Protein AF-A0A4Y1YJ71-F1 (afdb_monomer_lite)

Organism: NCBI:txid1444684

InterPro domains:
  IPR002559 Transposase IS4-like domain [PF01609] (127-211)
  IPR012337 Ribonuclease H-like superfamily [SSF53098] (113-210)
  IPR029058 Alpha/Beta hydrolase fold [G3DSA:3.40.50.1820] (5-114)
  IPR029058 Alpha/Beta hydrolase fold [SSF53474] (3-95)

Secondary structure (DSSP, 8-state):
-PPPP-EEEEEE--TT--S-EEETTEEE-TTHHHHHHHTT-SSEEE-----TTS-HHHHHHHHHHHHTT---SEEEEEE-THHHHHHHHHHHHS-TT-S-TTS-------EE----GGGGTTT---SEEE--GGG--HHHHHHHHHTTPEEE-PPPTT-SSPPP--HHHHHTHHHHHHHHHHHHTSHHHHTT--SSHHHHHHHHHHHHHT-

Radius of gyration: 21.66 Å; chains: 1; bounding box: 51×33×54 Å

Structure (mmCIF, N/CA/C/O backbone):
data_AF-A0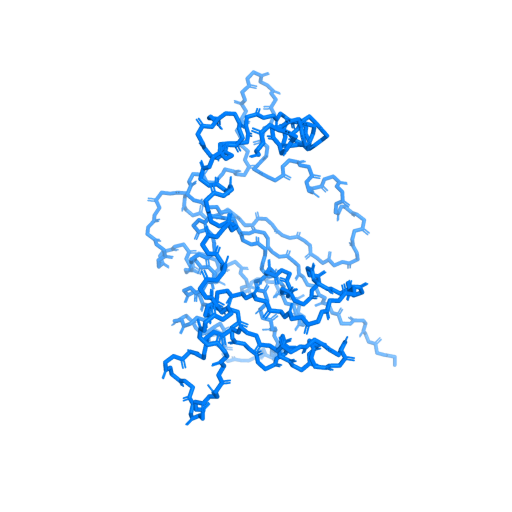A4Y1YJ71-F1
#
_entry.id   AF-A0A4Y1YJ71-F1
#
loop_
_atom_site.group_PDB
_atom_site.id
_atom_site.type_symbol
_atom_site.label_atom_id
_atom_site.label_alt_id
_atom_site.label_comp_id
_atom_site.label_asym_id
_atom_site.label_entity_id
_atom_site.label_seq_id
_atom_site.pdbx_PDB_ins_code
_atom_site.Cartn_x
_atom_site.Cartn_y
_atom_site.Cartn_z
_atom_site.occupancy
_atom_site.B_iso_or_equiv
_atom_site.auth_seq_id
_atom_site.auth_comp_id
_atom_site.auth_asym_id
_atom_site.auth_atom_id
_atom_site.pdbx_PDB_model_num
ATOM 1 N N . MET A 1 1 ? -28.172 -16.467 -21.738 1.00 35.50 1 MET A N 1
ATOM 2 C CA . MET A 1 1 ? -26.745 -16.819 -21.585 1.00 35.50 1 MET A CA 1
ATOM 3 C C . MET A 1 1 ? -26.021 -15.541 -21.196 1.00 35.50 1 MET A C 1
ATOM 5 O O . MET A 1 1 ? -25.993 -14.637 -22.019 1.00 35.50 1 MET A O 1
ATOM 9 N N . ASN A 1 2 ? -25.555 -15.412 -19.949 1.00 43.22 2 ASN A N 1
ATOM 10 C CA . ASN A 1 2 ? -24.758 -14.251 -19.537 1.00 43.22 2 ASN A CA 1
ATOM 11 C C . ASN A 1 2 ? -23.402 -14.326 -20.240 1.00 43.22 2 ASN A C 1
ATOM 13 O O . ASN A 1 2 ? -22.705 -15.334 -20.127 1.00 43.22 2 ASN A O 1
ATOM 17 N N . THR A 1 3 ? -23.050 -13.286 -20.987 1.00 49.06 3 THR A N 1
ATOM 18 C CA . THR A 1 3 ? -21.672 -13.062 -21.423 1.00 49.06 3 THR A CA 1
ATOM 19 C C . THR A 1 3 ? -20.790 -12.930 -20.179 1.00 49.06 3 THR A C 1
ATOM 21 O O . THR A 1 3 ? -21.209 -12.243 -19.250 1.00 49.06 3 THR A O 1
ATOM 24 N N . PRO A 1 4 ? -19.619 -13.585 -20.110 1.00 57.03 4 PRO A N 1
ATOM 25 C CA . PRO A 1 4 ? -18.714 -13.401 -18.981 1.00 57.03 4 PRO A CA 1
ATOM 26 C C . PRO A 1 4 ? -18.305 -11.927 -18.893 1.00 57.03 4 PRO A C 1
ATOM 28 O O . PRO A 1 4 ? -17.951 -11.339 -19.919 1.00 57.03 4 PRO A O 1
ATOM 31 N N . ASP A 1 5 ? -18.372 -11.354 -17.688 1.00 63.12 5 ASP A N 1
ATOM 32 C CA . ASP A 1 5 ? -17.930 -9.982 -17.423 1.00 63.12 5 ASP A CA 1
ATOM 33 C C . ASP A 1 5 ? -16.481 -9.825 -17.907 1.00 63.12 5 ASP A C 1
ATOM 35 O O . ASP A 1 5 ? -15.584 -10.588 -17.530 1.00 63.12 5 ASP A O 1
ATOM 39 N N . LYS A 1 6 ? -16.242 -8.859 -18.794 1.00 71.00 6 LYS A N 1
ATOM 40 C CA . LYS A 1 6 ? -14.916 -8.603 -19.359 1.00 71.00 6 LYS A CA 1
ATOM 41 C C . LYS A 1 6 ? -14.113 -7.774 -18.370 1.00 71.00 6 LYS A C 1
ATOM 43 O O . LYS A 1 6 ? -14.282 -6.562 -18.293 1.00 71.00 6 LYS A O 1
ATOM 48 N N . GLU A 1 7 ? -13.197 -8.405 -17.652 1.00 78.88 7 GLU A N 1
ATOM 49 C CA . GLU A 1 7 ? -12.264 -7.700 -16.770 1.00 78.88 7 GLU A CA 1
ATOM 50 C C . GLU A 1 7 ? -10.925 -7.410 -17.471 1.00 78.88 7 GLU A C 1
ATOM 52 O O . GLU A 1 7 ? -10.437 -8.195 -18.293 1.00 78.88 7 GLU A O 1
ATOM 57 N N . ALA A 1 8 ? -10.309 -6.281 -17.120 1.00 81.94 8 ALA A N 1
ATOM 58 C CA . ALA A 1 8 ? -8.989 -5.883 -17.587 1.00 81.94 8 ALA A CA 1
ATOM 59 C C . ALA A 1 8 ? -8.071 -5.459 -16.432 1.00 81.94 8 ALA A C 1
ATOM 61 O O . ALA A 1 8 ? -8.516 -4.876 -15.446 1.00 81.94 8 ALA A O 1
ATOM 62 N N . ILE A 1 9 ? -6.771 -5.705 -16.583 1.00 81.12 9 ILE A N 1
ATOM 63 C CA . ILE A 1 9 ? -5.709 -5.236 -15.690 1.00 81.12 9 ILE A CA 1
ATOM 64 C C . ILE A 1 9 ? -4.770 -4.339 -16.487 1.00 81.12 9 ILE A C 1
ATOM 66 O O . ILE A 1 9 ? -4.277 -4.720 -17.547 1.00 81.12 9 ILE A O 1
ATOM 70 N N . VAL A 1 10 ? -4.473 -3.156 -15.959 1.00 83.44 10 VAL A N 1
ATOM 71 C CA . VAL A 1 10 ? -3.582 -2.183 -16.593 1.00 83.44 10 VAL A CA 1
ATOM 72 C C . VAL A 1 10 ? -2.434 -1.859 -15.643 1.00 83.44 10 VAL A C 1
ATOM 74 O O . VAL A 1 10 ? -2.640 -1.342 -14.545 1.00 83.44 10 VAL A O 1
ATOM 77 N N . PHE A 1 11 ? -1.207 -2.148 -16.068 1.00 81.19 11 PHE A N 1
ATOM 78 C CA . PHE A 1 11 ? -0.001 -1.892 -15.287 1.00 81.19 11 PHE A CA 1
ATOM 79 C C . PHE A 1 11 ? 0.569 -0.502 -15.579 1.00 81.19 11 PHE A C 1
ATOM 81 O O . PHE A 1 11 ? 0.994 -0.209 -16.695 1.00 81.19 11 PHE A O 1
ATOM 88 N N . VAL A 1 12 ? 0.628 0.355 -14.561 1.00 81.62 12 VAL A N 1
ATOM 89 C CA . VAL A 1 12 ? 1.039 1.759 -14.690 1.00 81.62 12 VAL A CA 1
ATOM 90 C C . VAL A 1 12 ? 2.452 1.946 -14.134 1.00 81.62 12 VAL A C 1
ATOM 92 O O . VAL A 1 12 ? 2.685 1.849 -12.927 1.00 81.62 12 VAL A O 1
ATOM 95 N N . HIS A 1 13 ? 3.424 2.212 -15.008 1.00 80.56 13 HIS A N 1
ATOM 96 C CA . HIS A 1 13 ? 4.819 2.424 -14.607 1.00 80.56 13 HIS A CA 1
ATOM 97 C C . HIS A 1 13 ? 5.058 3.817 -13.995 1.00 80.56 13 HIS A C 1
ATOM 99 O O . HIS A 1 13 ? 4.265 4.732 -14.192 1.00 80.56 13 HIS A O 1
ATOM 105 N N . GLY A 1 14 ? 6.186 4.007 -13.300 1.00 72.44 14 GLY A N 1
ATOM 106 C CA . GLY A 1 14 ? 6.571 5.283 -12.675 1.00 72.44 14 GLY A CA 1
ATOM 107 C C . GLY A 1 14 ? 7.464 6.193 -13.531 1.00 72.44 14 GLY A C 1
ATOM 108 O O . GLY A 1 14 ? 7.534 6.043 -14.756 1.00 72.44 14 GLY A O 1
ATOM 109 N N . LEU A 1 15 ? 8.148 7.132 -12.860 1.00 58.34 15 LEU A N 1
ATOM 110 C CA . LEU A 1 15 ? 9.183 8.009 -13.426 1.00 58.34 15 LEU A CA 1
ATOM 111 C C . LEU A 1 15 ? 10.305 7.151 -14.024 1.00 58.34 15 LEU A C 1
ATOM 113 O O . LEU A 1 15 ? 10.729 6.184 -13.388 1.00 58.34 15 LEU A O 1
ATOM 117 N N . LEU A 1 16 ? 10.748 7.481 -15.240 1.00 60.16 16 LEU A N 1
ATOM 118 C CA . LEU A 1 16 ? 11.661 6.654 -16.040 1.00 60.16 16 LEU A CA 1
ATOM 119 C C . LEU A 1 16 ? 11.141 5.232 -16.304 1.00 60.16 16 LEU A C 1
ATOM 121 O O . LEU A 1 16 ? 11.944 4.329 -16.472 1.00 60.16 16 LEU A O 1
ATOM 125 N N . GLY A 1 17 ? 9.832 4.970 -16.313 1.00 52.03 17 GLY A N 1
ATOM 126 C CA . GLY A 1 17 ? 9.344 3.660 -16.751 1.00 52.03 17 GLY A CA 1
ATOM 127 C C . GLY A 1 17 ? 9.491 3.502 -18.264 1.00 52.03 17 GLY A C 1
ATOM 128 O O . GLY A 1 17 ? 9.035 4.342 -19.033 1.00 52.03 17 GLY A O 1
ATOM 129 N N . PHE A 1 18 ? 10.183 2.445 -18.670 1.00 53.34 18 PHE A N 1
ATOM 130 C CA . PHE A 1 18 ? 10.517 2.106 -20.053 1.00 53.34 18 PHE A CA 1
ATOM 131 C C . PHE A 1 18 ? 9.753 0.845 -20.453 1.00 53.34 18 PHE A C 1
ATOM 133 O O . PHE A 1 18 ? 9.782 -0.143 -19.724 1.00 53.34 18 PHE A O 1
ATOM 140 N N . SER A 1 19 ? 9.099 0.836 -21.615 1.00 45.50 19 SER A N 1
ATOM 141 C CA . SER A 1 19 ? 8.504 -0.397 -22.150 1.00 45.50 19 SER A CA 1
ATOM 142 C C . SER A 1 19 ? 9.580 -1.450 -22.453 1.00 45.50 19 SER A C 1
ATOM 144 O O . SER A 1 19 ? 9.369 -2.626 -22.164 1.00 45.50 19 SER A O 1
ATOM 146 N N . ALA A 1 20 ? 10.769 -1.021 -22.899 1.00 42.41 20 ALA A N 1
ATOM 147 C CA . ALA A 1 20 ? 11.973 -1.840 -23.026 1.00 42.41 20 ALA A CA 1
ATOM 148 C C . ALA A 1 20 ? 13.251 -0.977 -23.129 1.00 42.41 20 ALA A C 1
ATOM 150 O O . ALA A 1 20 ? 13.260 0.024 -23.841 1.00 42.41 20 ALA A O 1
ATOM 151 N N . TYR A 1 21 ? 14.353 -1.387 -22.486 1.00 40.66 21 TYR A N 1
ATOM 152 C CA . TYR A 1 21 ? 15.715 -0.974 -22.873 1.00 40.66 21 TYR A CA 1
ATOM 153 C C . TYR A 1 21 ? 16.457 -2.169 -23.472 1.00 40.66 21 TYR A C 1
ATOM 155 O O . TYR A 1 21 ? 16.480 -3.238 -22.864 1.00 40.66 21 TYR A O 1
ATOM 163 N N . SER A 1 22 ? 17.101 -1.998 -24.629 1.00 34.97 22 SER A N 1
ATOM 164 C CA . SER A 1 22 ? 18.065 -2.977 -25.141 1.00 34.97 22 SER A CA 1
ATOM 165 C C . SER A 1 22 ? 19.455 -2.610 -24.629 1.00 34.97 22 SER A C 1
ATOM 167 O O . SER A 1 22 ? 20.023 -1.597 -25.032 1.00 34.97 22 SER A O 1
ATOM 169 N N . ILE A 1 23 ? 20.000 -3.413 -23.714 1.00 36.75 23 ILE A N 1
ATOM 170 C CA . ILE A 1 23 ? 21.406 -3.329 -23.295 1.00 36.75 23 ILE A CA 1
ATOM 171 C C . ILE A 1 23 ? 22.067 -4.639 -23.716 1.00 36.75 23 ILE A C 1
ATOM 173 O O . ILE A 1 23 ? 21.601 -5.714 -23.336 1.00 36.75 23 ILE A O 1
ATOM 177 N N . LEU A 1 24 ? 23.134 -4.556 -24.521 1.00 37.12 24 LEU A N 1
ATOM 178 C CA . LEU A 1 24 ? 23.845 -5.721 -25.074 1.00 37.12 24 LEU A CA 1
ATOM 179 C C . LEU A 1 24 ? 22.905 -6.745 -25.759 1.00 37.12 24 LEU A C 1
ATOM 181 O O . LEU A 1 24 ? 23.018 -7.951 -25.550 1.00 37.12 24 LEU A O 1
ATOM 185 N N . GLY A 1 25 ? 21.930 -6.273 -26.543 1.00 36.84 25 GLY A N 1
ATOM 186 C CA . GLY A 1 25 ? 21.020 -7.149 -27.295 1.00 36.84 25 GLY A CA 1
ATOM 187 C C . GLY A 1 25 ? 19.999 -7.917 -26.445 1.00 36.84 25 GLY A C 1
ATOM 188 O O . GLY A 1 25 ? 19.315 -8.790 -26.970 1.00 36.84 25 GLY A O 1
ATOM 189 N N . LYS A 1 26 ? 19.870 -7.611 -25.145 1.00 38.38 26 LYS A N 1
ATOM 190 C CA . LYS A 1 26 ? 18.822 -8.163 -24.274 1.00 38.38 26 LYS A CA 1
ATOM 191 C C . LYS A 1 26 ? 17.794 -7.093 -23.929 1.00 38.38 26 LYS A C 1
ATOM 193 O O . LYS A 1 26 ? 18.120 -6.091 -23.296 1.00 38.38 26 LYS A O 1
ATOM 198 N N . GLU A 1 27 ? 16.543 -7.357 -24.291 1.00 45.78 27 GLU A N 1
ATOM 199 C CA . GLU A 1 27 ? 15.393 -6.510 -23.980 1.00 45.78 27 GLU A CA 1
ATOM 200 C C . GLU A 1 27 ? 15.064 -6.580 -22.475 1.00 45.78 27 GLU A C 1
ATOM 202 O O . GLU A 1 27 ? 14.778 -7.645 -21.914 1.00 45.78 27 GLU A O 1
ATOM 207 N N . ILE A 1 28 ? 15.171 -5.457 -21.765 1.00 44.88 28 ILE A N 1
ATOM 208 C CA . ILE A 1 28 ? 14.813 -5.327 -20.348 1.00 44.88 28 ILE A CA 1
ATOM 209 C C . ILE A 1 28 ? 13.467 -4.602 -20.243 1.00 44.88 28 ILE A C 1
ATOM 211 O O . ILE A 1 28 ? 13.411 -3.383 -20.368 1.00 44.88 28 ILE A O 1
ATOM 215 N N . GLN A 1 29 ? 12.392 -5.357 -20.003 1.00 54.34 29 GLN A N 1
ATOM 216 C CA . GLN A 1 29 ? 11.047 -4.829 -19.744 1.00 54.34 29 GLN A CA 1
ATOM 217 C C . GLN A 1 29 ? 10.903 -4.390 -18.277 1.00 54.34 29 GLN A C 1
ATOM 219 O O . GLN A 1 29 ? 11.371 -5.086 -17.374 1.00 54.34 29 GLN A O 1
ATOM 224 N N . TYR A 1 30 ? 10.221 -3.271 -18.011 1.00 53.66 30 TYR A N 1
ATOM 225 C CA . TYR A 1 30 ? 10.020 -2.755 -16.644 1.00 53.66 30 TYR A CA 1
ATOM 226 C C . TYR A 1 30 ? 9.282 -3.749 -15.728 1.00 53.66 30 TYR A C 1
ATOM 228 O O . TYR A 1 30 ? 9.591 -3.859 -14.544 1.00 53.66 30 TYR A O 1
ATOM 236 N N . PHE A 1 31 ? 8.374 -4.549 -16.295 1.00 55.38 31 PHE A N 1
ATOM 237 C CA . PHE A 1 31 ? 7.654 -5.633 -15.617 1.00 55.38 31 PHE A CA 1
ATOM 238 C C . PHE A 1 31 ? 8.078 -7.027 -16.128 1.00 55.38 31 PHE A C 1
ATOM 240 O O . PHE A 1 31 ? 7.240 -7.895 -16.366 1.00 55.38 31 PHE A O 1
ATOM 247 N N . ARG A 1 32 ? 9.390 -7.254 -16.300 1.00 53.91 32 ARG A N 1
ATOM 248 C CA . ARG A 1 32 ? 9.979 -8.441 -16.960 1.00 53.91 32 ARG A CA 1
ATOM 249 C C . ARG A 1 32 ? 9.402 -9.799 -16.530 1.00 53.91 32 ARG A C 1
ATOM 251 O O . ARG A 1 32 ? 9.212 -10.665 -17.374 1.00 53.91 32 ARG A O 1
ATOM 258 N N . SER A 1 33 ? 9.134 -10.006 -15.242 1.00 50.50 33 SER A N 1
ATOM 259 C CA . SER A 1 33 ? 8.635 -11.301 -14.753 1.00 50.50 33 SER A CA 1
ATOM 260 C C . SER A 1 33 ? 7.116 -11.450 -14.855 1.00 50.50 33 SER A C 1
ATOM 262 O O . SER A 1 33 ? 6.627 -12.572 -14.815 1.00 50.50 33 SER A O 1
ATOM 264 N N . LEU A 1 34 ? 6.357 -10.358 -14.978 1.00 56.53 34 LEU A N 1
ATOM 265 C CA . LEU A 1 34 ? 4.891 -10.402 -14.937 1.00 56.53 34 LEU A CA 1
ATOM 266 C C . LEU A 1 34 ? 4.286 -10.769 -16.289 1.00 56.53 34 LEU A C 1
ATOM 268 O O . LEU A 1 34 ? 3.336 -11.540 -16.319 1.00 56.53 34 LEU A O 1
ATOM 272 N N . HIS A 1 35 ? 4.877 -10.314 -17.398 1.00 59.66 35 HIS A N 1
ATOM 273 C CA . HIS A 1 35 ? 4.414 -10.699 -18.735 1.00 59.66 35 HIS A CA 1
ATOM 274 C C . HIS A 1 35 ? 4.376 -12.221 -18.916 1.00 59.66 35 HIS A C 1
ATOM 276 O O . HIS A 1 35 ? 3.361 -12.751 -19.344 1.00 59.66 35 HIS A O 1
ATOM 282 N N . ALA A 1 36 ? 5.441 -12.929 -18.530 1.00 58.75 36 ALA A N 1
ATOM 283 C CA . ALA A 1 36 ? 5.524 -14.382 -18.686 1.00 58.75 36 ALA A CA 1
ATOM 284 C C . ALA A 1 36 ? 4.536 -15.155 -17.791 1.00 58.75 36 ALA A C 1
ATOM 286 O O . ALA A 1 36 ? 4.025 -16.192 -18.195 1.00 58.75 36 ALA A O 1
ATOM 287 N N . HIS A 1 37 ? 4.248 -14.657 -16.583 1.00 60.47 37 HIS A N 1
ATOM 288 C CA . HIS A 1 37 ? 3.353 -15.344 -15.640 1.00 60.47 37 HIS A CA 1
ATOM 289 C C . HIS A 1 37 ? 1.874 -15.046 -15.885 1.00 60.47 37 HIS A C 1
ATOM 291 O O . HIS A 1 37 ? 1.019 -15.821 -15.466 1.00 60.47 37 HIS A O 1
ATOM 297 N N . LEU A 1 38 ? 1.568 -13.935 -16.553 1.00 67.00 38 LEU A N 1
ATOM 298 C CA . LEU A 1 38 ? 0.200 -13.478 -16.761 1.00 67.00 38 LEU A CA 1
ATOM 299 C C . LEU A 1 38 ? -0.338 -13.773 -18.171 1.00 67.00 38 LEU A C 1
ATOM 301 O O . LEU A 1 38 ? -1.474 -13.430 -18.471 1.00 67.00 38 LEU A O 1
ATOM 305 N N . GLN A 1 39 ? 0.435 -14.454 -19.025 1.00 64.69 39 GLN A N 1
ATOM 306 C CA . GLN A 1 39 ? -0.007 -14.881 -20.363 1.00 64.69 39 GLN A CA 1
ATOM 307 C C . GLN A 1 39 ? -1.243 -15.795 -20.347 1.00 64.69 39 GLN A C 1
ATOM 309 O O . GLN A 1 39 ? -1.985 -15.814 -21.322 1.00 64.69 39 GLN A O 1
ATOM 314 N N . ASN A 1 40 ? -1.464 -16.525 -19.250 1.00 68.00 40 ASN A N 1
ATOM 315 C CA . ASN A 1 40 ? -2.588 -17.452 -19.086 1.00 68.00 40 ASN A CA 1
ATOM 316 C C . ASN A 1 40 ? -3.720 -16.882 -18.214 1.00 68.00 40 ASN A C 1
ATOM 318 O O . ASN A 1 40 ? -4.615 -17.626 -17.813 1.00 68.00 40 ASN A O 1
ATOM 322 N N . ASP A 1 41 ? -3.665 -15.597 -17.856 1.00 74.06 41 ASP A N 1
ATOM 323 C CA . ASP A 1 41 ? -4.734 -14.972 -17.081 1.00 74.06 41 ASP A CA 1
ATOM 324 C C . ASP A 1 41 ? -5.977 -14.784 -17.977 1.00 74.06 41 ASP A C 1
ATOM 326 O O . ASP A 1 41 ? -5.844 -14.317 -19.109 1.00 74.06 41 ASP A O 1
ATOM 330 N N . PRO A 1 42 ? -7.189 -15.139 -17.512 1.00 74.94 42 PRO A N 1
ATOM 331 C CA . PRO A 1 42 ? -8.415 -14.974 -18.296 1.00 74.94 42 PRO A CA 1
ATOM 332 C C . PRO A 1 42 ? -8.801 -13.504 -18.550 1.00 74.94 42 PRO A C 1
ATOM 334 O O . PRO A 1 42 ? -9.716 -13.241 -19.331 1.00 74.94 42 PRO A O 1
ATOM 337 N N . ARG A 1 43 ? -8.145 -12.544 -17.887 1.00 78.00 43 ARG A N 1
ATOM 338 C CA . ARG A 1 43 ? -8.421 -11.103 -17.986 1.00 78.00 43 ARG A CA 1
ATOM 339 C C . ARG A 1 43 ? -7.553 -10.441 -19.052 1.00 78.00 43 ARG A C 1
ATOM 341 O O . ARG A 1 43 ? -6.456 -10.894 -19.361 1.00 78.00 43 ARG A O 1
ATOM 348 N N . GLN A 1 44 ? -8.015 -9.317 -19.596 1.00 80.88 44 GLN A N 1
ATOM 349 C CA . GLN A 1 44 ? -7.247 -8.558 -20.589 1.00 80.88 44 GLN A CA 1
ATOM 350 C C . GLN A 1 44 ? -6.131 -7.759 -19.908 1.00 80.88 44 GLN A C 1
ATOM 352 O O . GLN A 1 44 ? -6.412 -6.920 -19.057 1.00 80.88 44 GLN A O 1
ATOM 357 N N . ILE A 1 45 ? -4.870 -7.981 -20.280 1.00 81.44 45 ILE A N 1
ATOM 358 C CA . ILE A 1 45 ? -3.731 -7.355 -19.596 1.00 81.44 45 ILE A CA 1
ATOM 359 C C . ILE A 1 45 ? -3.030 -6.342 -20.490 1.00 81.44 45 ILE A C 1
ATOM 361 O O . ILE A 1 45 ? -2.643 -6.645 -21.617 1.00 81.44 45 ILE A O 1
ATOM 365 N N . PHE A 1 46 ? -2.811 -5.146 -19.949 1.00 84.62 46 PHE A N 1
ATOM 366 C CA . PHE A 1 46 ? -2.237 -4.017 -20.664 1.00 84.62 46 PHE A CA 1
ATOM 367 C C . PHE A 1 46 ? -1.069 -3.376 -19.911 1.00 84.62 46 PHE A C 1
ATOM 369 O O . PHE A 1 46 ? -1.065 -3.282 -18.684 1.00 84.62 46 PHE A O 1
ATOM 376 N N . PHE A 1 47 ? -0.103 -2.862 -20.674 1.00 83.19 47 PHE A N 1
ATOM 377 C CA . PHE A 1 47 ? 1.097 -2.188 -20.172 1.00 83.19 47 PHE A CA 1
ATOM 378 C C . PHE A 1 47 ? 1.304 -0.862 -20.928 1.00 83.19 47 PHE A C 1
ATOM 380 O O . PHE A 1 47 ? 2.119 -0.796 -21.852 1.00 83.19 47 PHE A O 1
ATOM 387 N N . PRO A 1 48 ? 0.527 0.193 -20.619 1.00 83.62 48 PRO A N 1
ATOM 388 C CA . PRO A 1 48 ? 0.652 1.483 -21.286 1.00 83.62 48 PRO A CA 1
ATOM 389 C C . PRO A 1 48 ? 2.029 2.110 -21.067 1.00 83.62 48 PRO A C 1
ATOM 391 O O . PRO A 1 48 ? 2.596 2.047 -19.977 1.00 83.62 48 PRO A O 1
ATOM 394 N N . THR A 1 49 ? 2.532 2.783 -22.102 1.00 83.50 49 THR A N 1
ATOM 395 C CA . THR A 1 49 ? 3.715 3.644 -21.999 1.00 83.50 49 THR A CA 1
ATOM 396 C C . THR A 1 49 ? 3.260 5.084 -21.792 1.00 83.50 49 THR A C 1
ATOM 398 O O . THR A 1 49 ? 2.690 5.699 -22.692 1.00 83.50 49 THR A O 1
ATOM 401 N N . LEU A 1 50 ? 3.488 5.612 -20.593 1.00 85.00 50 LEU A N 1
ATOM 402 C CA . LEU A 1 50 ? 3.230 7.001 -20.224 1.00 85.00 50 LEU A CA 1
ATOM 403 C C . LEU A 1 50 ? 4.493 7.852 -20.423 1.00 85.00 50 LEU A C 1
ATOM 405 O O . LEU A 1 50 ? 5.604 7.325 -20.314 1.00 85.00 50 LEU A O 1
ATOM 409 N N . PRO A 1 51 ? 4.370 9.174 -20.646 1.00 83.25 51 PRO A N 1
ATOM 410 C CA . PRO A 1 51 ? 5.532 10.040 -20.817 1.00 83.25 51 PRO A CA 1
ATOM 411 C C . PRO A 1 51 ? 6.473 9.957 -19.593 1.00 83.25 51 PRO A C 1
ATOM 413 O O . PRO A 1 51 ? 6.064 10.274 -18.471 1.00 83.25 51 PRO A O 1
ATOM 416 N N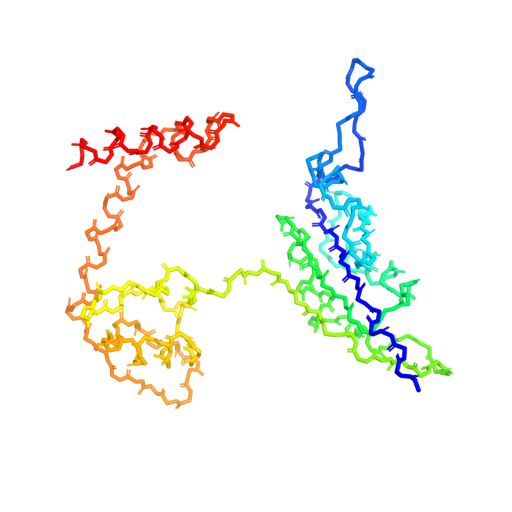 . PRO A 1 52 ? 7.728 9.496 -19.751 1.00 69.81 52 PRO A N 1
ATOM 417 C CA . PRO A 1 52 ? 8.546 9.016 -18.632 1.00 69.81 52 PRO A CA 1
ATOM 418 C C . PRO A 1 52 ? 9.083 10.118 -17.712 1.00 69.81 52 PRO A C 1
ATOM 420 O O . PRO A 1 52 ? 9.416 9.812 -16.570 1.00 69.81 52 PRO A O 1
ATOM 423 N N . ASN A 1 53 ? 9.133 11.366 -18.193 1.00 76.19 53 ASN A N 1
ATOM 424 C CA . ASN A 1 53 ? 9.735 12.525 -17.521 1.00 76.19 53 ASN A CA 1
ATOM 425 C C . ASN A 1 53 ? 8.773 13.725 -17.406 1.00 76.19 53 ASN A C 1
ATOM 427 O O . ASN A 1 53 ? 9.227 14.860 -17.285 1.00 76.19 53 ASN A O 1
ATOM 431 N N . SER A 1 54 ? 7.458 13.515 -17.506 1.00 81.50 54 SER A N 1
ATOM 432 C CA . SER A 1 54 ? 6.485 14.609 -17.383 1.00 81.50 54 SER A CA 1
ATOM 433 C C . SER A 1 54 ? 5.850 14.672 -15.995 1.00 81.50 54 SER A C 1
ATOM 435 O O . SER A 1 54 ? 5.930 13.730 -15.205 1.00 81.50 54 SER A O 1
ATOM 437 N N . VAL A 1 55 ? 5.172 15.787 -15.726 1.00 86.31 55 VAL A N 1
ATOM 438 C CA . VAL A 1 55 ? 4.370 15.979 -14.513 1.00 86.31 55 VAL A CA 1
ATOM 439 C C . VAL A 1 55 ? 3.173 15.022 -14.469 1.00 86.31 55 VAL A C 1
ATOM 441 O O . VAL A 1 55 ? 2.721 14.525 -15.506 1.00 86.31 55 VAL A O 1
ATOM 444 N N . ILE A 1 56 ? 2.662 14.787 -13.257 1.00 83.12 56 ILE A N 1
ATOM 445 C CA . ILE A 1 56 ? 1.585 13.828 -12.953 1.00 83.12 56 ILE A CA 1
ATOM 446 C C . ILE A 1 56 ? 0.349 14.071 -13.825 1.00 83.12 56 ILE A C 1
ATOM 448 O O . ILE A 1 56 ? -0.215 13.124 -14.357 1.00 83.12 56 ILE A O 1
ATOM 452 N N . GLU A 1 57 ? -0.041 15.328 -14.034 1.00 86.88 57 GLU A N 1
ATOM 453 C CA . GLU A 1 57 ? -1.255 15.694 -14.781 1.00 86.88 57 GLU A CA 1
ATOM 454 C C . GLU A 1 57 ? -1.192 15.214 -16.237 1.00 86.88 57 GLU A C 1
ATOM 456 O O . GLU A 1 57 ? -2.105 14.561 -16.740 1.00 86.88 57 GLU A O 1
ATOM 461 N N . VAL A 1 58 ? -0.052 15.452 -16.891 1.00 85.44 58 VAL A N 1
ATOM 462 C CA . VAL A 1 58 ? 0.204 15.033 -18.276 1.00 85.44 58 VAL A CA 1
ATOM 463 C C . VAL A 1 58 ? 0.207 13.507 -18.390 1.00 85.44 58 VAL A C 1
ATOM 465 O O . VAL A 1 58 ? -0.304 12.944 -19.359 1.00 85.44 58 VAL A O 1
ATOM 468 N N . ARG A 1 59 ? 0.754 12.815 -17.386 1.00 89.56 59 ARG A N 1
ATOM 469 C CA . ARG A 1 59 ? 0.788 11.345 -17.353 1.00 89.56 59 ARG A CA 1
ATOM 470 C C . ARG A 1 59 ? -0.585 10.750 -17.093 1.00 89.56 59 ARG A C 1
ATOM 472 O O . ARG A 1 59 ? -0.949 9.782 -17.753 1.00 89.56 59 ARG A O 1
ATOM 479 N N . ALA A 1 60 ? -1.348 11.341 -16.180 1.00 86.88 60 ALA A N 1
ATOM 480 C CA . ALA A 1 60 ? -2.718 10.953 -15.882 1.00 86.88 60 ALA A CA 1
ATOM 481 C C . ALA A 1 60 ? -3.622 11.135 -17.108 1.00 86.88 60 ALA A C 1
ATOM 483 O O . ALA A 1 60 ? -4.403 10.240 -17.418 1.00 86.88 60 ALA A O 1
ATOM 484 N N . GLN A 1 61 ? -3.455 12.220 -17.872 1.00 87.69 61 GLN A N 1
ATOM 485 C CA . GLN A 1 61 ? -4.190 12.411 -19.124 1.00 87.69 61 GLN A CA 1
ATOM 486 C C . GLN A 1 61 ? -3.807 11.370 -20.184 1.00 87.69 61 GLN A C 1
ATOM 488 O O . GLN A 1 61 ? -4.675 10.814 -20.857 1.00 87.69 61 GLN A O 1
ATOM 493 N N . ALA A 1 62 ? -2.513 11.063 -20.325 1.00 88.38 62 ALA A N 1
ATOM 494 C CA . ALA A 1 62 ? -2.059 10.008 -21.230 1.00 88.38 62 ALA A CA 1
ATOM 495 C C . ALA A 1 62 ? -2.631 8.632 -20.839 1.00 88.38 62 ALA A C 1
ATOM 497 O O . ALA A 1 62 ? -3.041 7.865 -21.712 1.00 88.38 62 ALA A O 1
ATOM 498 N N . LEU A 1 63 ? -2.714 8.347 -19.536 1.00 87.81 63 LEU A N 1
ATOM 499 C CA . LEU A 1 63 ? -3.348 7.143 -19.010 1.00 87.81 63 LEU A CA 1
ATOM 500 C C . LEU A 1 63 ? -4.852 7.125 -19.319 1.00 87.81 63 LEU A C 1
ATOM 502 O O . LEU A 1 63 ? -5.341 6.123 -19.827 1.00 87.81 63 LEU A O 1
ATOM 506 N N . ALA A 1 64 ? -5.572 8.228 -19.104 1.00 86.06 64 ALA A N 1
ATOM 507 C CA . ALA A 1 64 ? -7.000 8.330 -19.414 1.00 86.06 64 ALA A CA 1
ATOM 508 C C . ALA A 1 64 ? -7.287 8.062 -20.901 1.00 86.06 64 ALA A C 1
ATOM 510 O O . ALA A 1 64 ? -8.139 7.241 -21.240 1.00 86.06 64 ALA A O 1
ATOM 511 N N . ASN A 1 65 ? -6.497 8.664 -21.794 1.00 86.06 65 ASN A N 1
ATOM 512 C CA . ASN A 1 65 ? -6.612 8.462 -23.240 1.00 86.06 65 ASN A CA 1
ATOM 513 C C . ASN A 1 65 ? -6.341 7.010 -23.669 1.00 86.06 65 ASN A C 1
ATOM 515 O O . ASN A 1 65 ? -6.845 6.564 -24.702 1.00 86.06 65 ASN A O 1
ATOM 519 N N . PHE A 1 66 ? -5.506 6.287 -22.917 1.00 87.12 66 PHE A N 1
ATOM 520 C CA . PHE A 1 66 ? -5.259 4.866 -23.134 1.00 87.12 66 PHE A CA 1
ATOM 521 C C . PHE A 1 66 ? -6.446 4.018 -22.663 1.00 87.12 66 PHE A C 1
ATOM 523 O O . PHE A 1 66 ? -6.925 3.173 -23.416 1.00 87.12 66 PHE A O 1
ATOM 530 N N . LEU A 1 67 ? -6.946 4.277 -21.450 1.00 83.88 67 LEU A N 1
ATOM 531 C CA . LEU A 1 67 ? -8.071 3.545 -20.860 1.00 83.88 67 LEU A CA 1
ATOM 532 C C . LEU A 1 67 ? -9.353 3.673 -21.689 1.00 83.88 67 LEU A C 1
ATOM 534 O O . LEU A 1 67 ? -10.072 2.691 -21.831 1.00 83.88 67 LEU A O 1
ATOM 538 N N . ALA A 1 68 ? -9.584 4.827 -22.322 1.00 81.50 68 ALA A N 1
ATOM 539 C CA . ALA A 1 68 ? -10.724 5.061 -23.215 1.00 81.50 68 ALA A CA 1
ATOM 540 C C . ALA A 1 68 ? -10.800 4.097 -24.419 1.00 81.50 68 ALA A C 1
ATOM 542 O O . ALA A 1 68 ? -11.824 4.019 -25.090 1.00 81.50 68 ALA A O 1
ATOM 543 N N . ARG A 1 69 ? -9.717 3.369 -24.719 1.00 81.38 69 ARG A N 1
ATOM 544 C CA . ARG A 1 69 ? -9.643 2.407 -25.832 1.00 81.38 69 ARG A CA 1
ATOM 545 C C . ARG A 1 69 ? -9.931 0.970 -25.394 1.00 81.38 69 ARG A C 1
ATOM 547 O O . ARG A 1 69 ? -9.974 0.082 -26.240 1.00 81.38 69 ARG A O 1
ATOM 554 N N . ILE A 1 70 ? -10.079 0.725 -24.092 1.00 81.19 70 ILE A N 1
ATOM 555 C CA . ILE A 1 70 ? -10.288 -0.608 -23.526 1.00 81.19 70 ILE A CA 1
ATOM 556 C C . ILE A 1 70 ? -11.791 -0.862 -23.387 1.00 81.19 70 ILE A C 1
ATOM 558 O O . ILE A 1 70 ? -12.501 -0.102 -22.738 1.00 81.19 70 ILE A O 1
ATOM 562 N N . CYS A 1 71 ? -12.271 -1.968 -23.958 1.00 78.38 71 CYS A N 1
ATOM 563 C CA . CYS A 1 71 ? -13.643 -2.440 -23.776 1.00 78.38 71 CYS A CA 1
ATOM 564 C C . CYS A 1 71 ? -13.670 -3.516 -22.678 1.00 78.38 71 CYS A C 1
ATOM 566 O O . CYS A 1 71 ? -13.394 -4.693 -22.936 1.00 78.38 71 CYS A O 1
ATOM 568 N N . ALA A 1 72 ? -13.948 -3.088 -21.446 1.00 72.50 72 ALA A N 1
ATOM 569 C CA . ALA A 1 72 ? -14.035 -3.936 -20.260 1.00 72.50 72 ALA A CA 1
ATOM 570 C C . ALA A 1 72 ? -15.080 -3.380 -19.280 1.00 72.50 72 ALA A C 1
ATOM 572 O O . ALA A 1 72 ? -15.210 -2.167 -19.133 1.00 72.50 72 ALA A O 1
ATOM 573 N N . ASP A 1 73 ? -15.785 -4.272 -18.589 1.00 69.50 73 ASP A N 1
ATOM 574 C CA . ASP A 1 73 ? -16.771 -3.944 -17.555 1.00 69.50 73 ASP A CA 1
ATOM 575 C C . ASP A 1 73 ? -16.091 -3.494 -16.255 1.00 69.50 73 ASP A C 1
ATOM 577 O O . ASP A 1 73 ? -16.655 -2.732 -15.472 1.00 69.50 73 ASP A O 1
ATOM 581 N N . ARG A 1 74 ? -14.847 -3.937 -16.032 1.00 71.62 74 ARG A N 1
ATOM 582 C CA . ARG A 1 74 ? -14.007 -3.561 -14.891 1.00 71.62 74 ARG A CA 1
ATOM 583 C C . ARG A 1 74 ? -12.545 -3.453 -15.304 1.00 71.62 74 ARG A C 1
ATOM 585 O O . ARG A 1 74 ? -12.033 -4.322 -16.005 1.00 71.62 74 ARG A O 1
ATOM 592 N N . ILE A 1 75 ? -11.866 -2.412 -14.821 1.00 79.50 75 ILE A N 1
ATOM 593 C CA . ILE A 1 75 ? -10.442 -2.175 -15.078 1.00 79.50 75 ILE A CA 1
ATOM 594 C C . ILE A 1 75 ? -9.702 -2.008 -13.746 1.00 79.50 75 ILE A C 1
ATOM 596 O O . ILE A 1 75 ? -9.914 -1.026 -13.040 1.00 79.50 75 ILE A O 1
ATOM 600 N N . ASP A 1 76 ? -8.791 -2.923 -13.419 1.00 76.75 76 ASP A N 1
ATOM 601 C CA . ASP A 1 76 ? -7.903 -2.812 -12.258 1.00 76.75 76 ASP A CA 1
ATOM 602 C C . ASP A 1 76 ? -6.573 -2.150 -12.651 1.00 76.75 76 ASP A C 1
ATOM 604 O O . ASP A 1 76 ? -5.916 -2.563 -13.608 1.00 76.75 76 ASP A O 1
ATOM 608 N N . LEU A 1 77 ? -6.148 -1.126 -11.905 1.00 77.62 77 LEU A N 1
ATOM 609 C CA . LEU A 1 77 ? -4.897 -0.406 -12.161 1.00 77.62 77 LEU A CA 1
ATOM 610 C C . LEU A 1 77 ? -3.814 -0.883 -11.188 1.00 77.62 77 LEU A C 1
ATOM 612 O O . LEU A 1 77 ? -3.893 -0.630 -9.988 1.00 77.62 77 LEU A O 1
ATOM 616 N N . ILE A 1 78 ? -2.756 -1.523 -11.681 1.00 76.75 78 ILE A N 1
ATOM 617 C CA . ILE A 1 78 ? -1.618 -1.939 -10.849 1.00 76.75 78 ILE A CA 1
ATOM 618 C C . ILE A 1 78 ? -0.455 -0.990 -11.100 1.00 76.75 78 ILE A C 1
ATOM 620 O O . ILE A 1 78 ? 0.211 -1.047 -12.132 1.00 76.75 78 ILE A O 1
ATOM 624 N N . ALA A 1 79 ? -0.208 -0.092 -10.153 1.00 78.00 79 ALA A N 1
ATOM 625 C CA . ALA A 1 79 ? 0.697 1.026 -10.360 1.00 78.00 79 ALA A CA 1
ATOM 626 C C . ALA A 1 79 ? 1.984 0.937 -9.525 1.00 78.00 79 ALA A C 1
ATOM 628 O O . ALA A 1 79 ? 1.956 0.532 -8.364 1.00 78.00 79 ALA A O 1
ATOM 629 N N . HIS A 1 80 ? 3.111 1.370 -10.098 1.00 71.25 80 HIS A N 1
ATOM 630 C CA . HIS A 1 80 ? 4.417 1.406 -9.433 1.00 71.25 80 HIS A CA 1
ATOM 631 C C . HIS A 1 80 ? 4.981 2.835 -9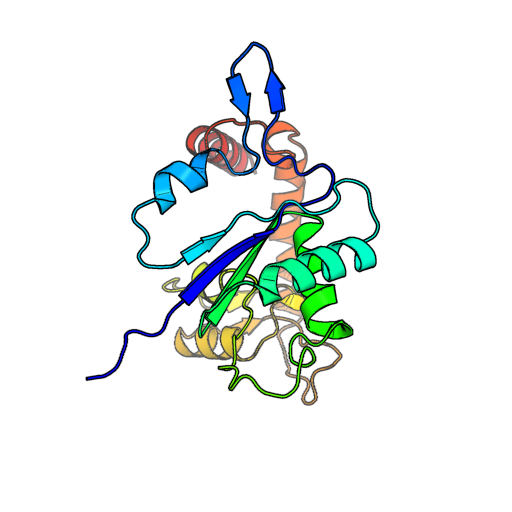.351 1.00 71.25 80 HIS A C 1
ATOM 633 O O . HIS A 1 80 ? 5.017 3.558 -10.348 1.00 71.25 80 HIS A O 1
ATOM 639 N N . SER A 1 81 ? 5.486 3.229 -8.173 1.00 79.25 81 SER A N 1
ATOM 640 C CA . SER A 1 81 ? 6.095 4.548 -7.923 1.00 79.25 81 SER A CA 1
ATOM 641 C C . SER A 1 81 ? 5.174 5.704 -8.372 1.00 79.25 81 SER A C 1
ATOM 643 O O . SER A 1 81 ? 4.012 5.747 -7.967 1.00 79.25 81 SER A O 1
ATOM 645 N N . MET A 1 82 ? 5.653 6.616 -9.226 1.00 79.00 82 MET A N 1
ATOM 646 C CA . MET A 1 82 ? 4.885 7.755 -9.752 1.00 79.00 82 MET A CA 1
ATOM 647 C C . MET A 1 82 ? 3.591 7.342 -10.476 1.00 79.00 82 MET A C 1
ATOM 649 O O . MET A 1 82 ? 2.620 8.087 -10.427 1.00 79.00 82 MET A O 1
ATOM 653 N N . GLY A 1 83 ? 3.518 6.119 -11.021 1.00 77.62 83 GLY A N 1
ATOM 654 C CA . GLY A 1 83 ? 2.299 5.576 -11.630 1.00 77.62 83 GLY A CA 1
ATOM 655 C C . GLY A 1 83 ? 1.113 5.527 -10.665 1.00 77.62 83 GLY A C 1
ATOM 656 O O . GLY A 1 83 ? -0.043 5.637 -11.078 1.00 77.62 83 GLY A O 1
ATOM 657 N N . GLY A 1 84 ? 1.379 5.380 -9.360 1.00 77.00 84 GLY A N 1
ATOM 658 C CA . GLY A 1 84 ? 0.341 5.415 -8.332 1.00 77.00 84 GLY A CA 1
ATOM 659 C C . GLY A 1 84 ? -0.244 6.814 -8.139 1.00 77.00 84 GLY A C 1
ATOM 660 O O . GLY A 1 84 ? -1.440 6.941 -7.881 1.00 77.00 84 GLY A O 1
ATOM 661 N N . LEU A 1 85 ? 0.576 7.858 -8.295 1.00 77.06 85 LEU A N 1
ATOM 662 C CA . LEU A 1 85 ? 0.125 9.251 -8.266 1.00 77.06 85 LEU A CA 1
ATOM 663 C C . LEU A 1 85 ? -0.662 9.588 -9.533 1.00 77.06 85 LEU A C 1
ATOM 665 O O . LEU A 1 85 ? -1.730 10.179 -9.419 1.00 77.06 85 LEU A O 1
ATOM 669 N N . ASP A 1 86 ? -0.202 9.129 -10.699 1.00 82.69 86 ASP A N 1
ATOM 670 C CA . ASP A 1 86 ? -0.917 9.293 -11.972 1.00 82.69 86 ASP A CA 1
ATOM 671 C C . ASP A 1 86 ? -2.319 8.668 -11.904 1.00 82.69 86 ASP A C 1
ATOM 673 O O . ASP A 1 86 ? -3.313 9.302 -12.252 1.00 82.69 86 ASP A O 1
ATOM 677 N N . SER A 1 87 ? -2.408 7.440 -11.379 1.00 80.62 87 SER A N 1
ATOM 678 C CA . SER A 1 87 ? -3.677 6.716 -11.225 1.00 80.62 87 SER A CA 1
ATOM 679 C C . SER A 1 87 ? -4.620 7.424 -10.248 1.00 80.62 87 SER A C 1
ATOM 681 O O . SER A 1 87 ? -5.816 7.530 -10.504 1.00 80.62 87 SER A O 1
ATOM 683 N N . ARG A 1 88 ? -4.095 7.944 -9.130 1.00 76.75 88 ARG A N 1
ATOM 684 C CA . ARG A 1 88 ? -4.888 8.715 -8.158 1.00 76.75 88 ARG A CA 1
ATOM 685 C C . ARG A 1 88 ? -5.375 10.033 -8.743 1.00 76.75 88 ARG A C 1
ATOM 687 O O . ARG A 1 88 ? -6.530 10.386 -8.527 1.00 76.75 88 ARG A O 1
ATOM 694 N N . TYR A 1 89 ? -4.512 10.734 -9.474 1.00 80.12 89 TYR A N 1
ATOM 695 C CA . TYR A 1 89 ? -4.870 11.980 -10.135 1.00 80.12 89 TYR A CA 1
ATOM 696 C C . TYR A 1 89 ? -5.983 11.743 -11.158 1.00 80.12 89 TYR A C 1
ATOM 698 O O . TYR A 1 89 ? -6.980 12.456 -11.142 1.00 80.12 89 TYR A O 1
ATOM 706 N N . LEU A 1 90 ? -5.868 10.689 -11.973 1.00 82.94 90 LEU A N 1
ATOM 707 C CA . LEU A 1 90 ? -6.905 10.280 -12.921 1.00 82.94 90 LEU A CA 1
ATOM 708 C C . LEU A 1 90 ? -8.248 10.031 -12.227 1.00 82.94 90 LEU A C 1
ATOM 710 O O . LEU A 1 90 ? -9.251 10.612 -12.627 1.00 82.94 90 LEU A O 1
ATOM 714 N N . ILE A 1 91 ? -8.261 9.205 -11.174 1.00 75.50 91 ILE A N 1
ATOM 715 C CA . ILE A 1 91 ? -9.492 8.834 -10.455 1.00 75.50 91 ILE A CA 1
ATOM 716 C C . ILE A 1 91 ? -10.162 10.057 -9.813 1.00 75.50 91 ILE A C 1
ATOM 718 O O . ILE A 1 91 ? -11.384 10.112 -9.729 1.00 75.50 91 ILE A O 1
ATOM 722 N N . HIS A 1 92 ? -9.373 11.018 -9.331 1.00 71.44 92 HIS A N 1
ATOM 723 C CA . HIS A 1 92 ? -9.881 12.136 -8.542 1.00 71.44 92 HIS A CA 1
ATOM 724 C C . HIS A 1 92 ? -10.221 13.383 -9.370 1.00 71.44 92 HIS A C 1
ATOM 726 O O . HIS A 1 92 ? -11.135 14.119 -9.009 1.00 71.44 92 HIS A O 1
ATOM 732 N N . HIS A 1 93 ? -9.477 13.653 -10.445 1.00 72.38 93 HIS A N 1
ATOM 733 C CA . HIS A 1 93 ? -9.548 14.932 -11.162 1.00 72.38 93 HIS A CA 1
ATOM 734 C C . HIS A 1 93 ? -10.040 14.823 -12.596 1.00 72.38 93 HIS A C 1
ATOM 736 O O . HIS A 1 93 ? -10.617 15.780 -13.100 1.00 72.38 93 HIS A O 1
ATOM 742 N N . LEU A 1 94 ? -9.794 13.695 -13.262 1.00 68.81 94 LEU A N 1
ATOM 743 C CA . LEU A 1 94 ? -10.086 13.563 -14.689 1.00 68.81 94 LEU A CA 1
ATOM 744 C C . LEU A 1 94 ? -11.412 12.865 -14.974 1.00 68.81 94 LEU A C 1
ATOM 746 O O . LEU A 1 94 ? -11.701 12.683 -16.147 1.00 68.81 94 LEU A O 1
ATOM 750 N N . ASP A 1 95 ? -12.158 12.477 -13.929 1.00 57.56 95 ASP A N 1
ATOM 751 C CA . ASP A 1 95 ? -13.412 11.711 -13.969 1.00 57.56 95 ASP A CA 1
ATOM 752 C C . ASP A 1 95 ? -13.596 10.934 -15.288 1.00 57.56 95 ASP A C 1
ATOM 754 O O . ASP A 1 95 ? -14.180 11.458 -16.242 1.00 57.56 95 ASP A O 1
ATOM 758 N N . PRO A 1 96 ? -13.103 9.684 -15.388 1.00 52.28 96 PRO A N 1
ATOM 759 C CA . PRO A 1 96 ? -13.135 8.927 -16.640 1.00 52.28 96 PRO A CA 1
ATOM 760 C C . PRO A 1 96 ? -14.557 8.670 -17.189 1.00 52.28 96 PRO A C 1
ATOM 762 O O . PRO A 1 96 ? -14.692 8.055 -18.243 1.00 52.28 96 PRO A O 1
ATOM 765 N N . MET A 1 97 ? -15.608 9.143 -16.506 1.00 46.03 97 MET A N 1
ATOM 766 C CA . MET A 1 97 ? -17.009 9.130 -16.934 1.00 46.03 97 MET A CA 1
ATOM 767 C C . MET A 1 97 ? -17.352 10.128 -18.052 1.00 46.03 97 MET A C 1
ATOM 769 O O . MET A 1 97 ? -18.421 10.005 -18.647 1.00 46.03 97 MET A O 1
ATOM 773 N N . GLN A 1 98 ? -16.498 11.109 -18.372 1.00 38.75 98 GLN A N 1
ATOM 774 C CA . GLN A 1 98 ? -16.782 12.086 -19.434 1.00 38.75 98 GLN A CA 1
ATOM 775 C C . GLN A 1 98 ? -15.839 11.950 -20.631 1.00 38.75 98 GLN A C 1
ATOM 777 O O . GLN A 1 98 ? -14.961 12.780 -20.852 1.00 38.75 98 GLN A O 1
ATOM 782 N N . CYS A 1 99 ? -16.069 10.948 -21.481 1.00 35.03 99 CYS A N 1
ATOM 783 C CA . CYS A 1 99 ? -15.738 11.083 -22.899 1.00 35.03 99 CYS A CA 1
ATOM 784 C C . CYS A 1 99 ? -16.763 10.364 -23.788 1.00 35.03 99 CYS A C 1
ATOM 786 O O . CYS A 1 99 ? -16.857 9.142 -23.812 1.00 35.03 99 CYS A O 1
ATOM 788 N N . THR A 1 100 ? -17.467 11.187 -24.573 1.00 34.59 100 THR A N 1
ATOM 789 C CA . THR A 1 100 ? -18.444 10.928 -25.651 1.00 34.59 100 THR A CA 1
ATOM 790 C C . THR A 1 100 ? -19.875 10.488 -25.271 1.00 34.59 100 THR A C 1
ATOM 792 O O . THR A 1 100 ? -20.071 9.417 -24.700 1.00 34.59 100 THR A O 1
ATOM 795 N N . PRO A 1 101 ? -20.910 11.272 -25.654 1.00 29.92 101 PRO A N 1
ATOM 796 C CA . PRO A 1 101 ? -22.305 10.843 -25.593 1.00 29.92 101 PRO A CA 1
ATOM 797 C C . PRO A 1 101 ? -22.570 9.804 -26.691 1.00 29.92 101 PRO A C 1
ATOM 799 O O . PRO A 1 101 ? -22.425 10.113 -27.871 1.00 29.92 101 PRO A O 1
ATOM 802 N N . GLY A 1 102 ? -22.972 8.585 -26.320 1.00 33.19 102 GLY A N 1
ATOM 803 C CA . GLY A 1 102 ? -23.532 7.618 -27.277 1.00 33.19 102 GLY A CA 1
ATOM 804 C C . GLY A 1 102 ? -23.132 6.157 -27.091 1.00 33.19 102 GLY A C 1
ATOM 805 O O . GLY A 1 102 ? -23.789 5.289 -27.656 1.00 33.19 102 GLY A O 1
ATOM 806 N N . ALA A 1 103 ? -22.116 5.853 -26.285 1.00 31.20 103 ALA A N 1
ATOM 807 C CA . ALA A 1 103 ? -21.806 4.478 -25.909 1.00 31.20 103 ALA A CA 1
ATOM 808 C C . ALA A 1 103 ? -22.367 4.192 -24.509 1.00 31.20 103 ALA A C 1
ATOM 810 O O . ALA A 1 103 ? -22.139 4.941 -23.562 1.00 31.20 103 ALA A O 1
ATOM 811 N N . GLN A 1 104 ? -23.158 3.126 -24.386 1.00 28.89 104 GLN A N 1
ATOM 812 C CA . GLN A 1 104 ? -23.564 2.586 -23.091 1.00 28.89 104 GLN A CA 1
ATOM 813 C C . GLN A 1 104 ? -22.305 2.045 -22.406 1.00 28.89 104 GLN A C 1
ATOM 815 O O . GLN A 1 104 ? -21.825 0.966 -22.746 1.00 28.89 104 GLN A O 1
ATOM 820 N N . PHE A 1 105 ? -21.718 2.831 -21.505 1.00 35.59 105 PHE A N 1
ATOM 821 C CA . PHE A 1 105 ? -20.510 2.446 -20.785 1.00 35.59 105 PHE A CA 1
ATOM 822 C C . PHE A 1 105 ? -20.878 1.730 -19.484 1.00 35.59 105 PHE A C 1
ATOM 824 O O . PHE A 1 105 ? -21.561 2.285 -18.622 1.00 35.59 105 PHE A O 1
ATOM 831 N N . ASN A 1 106 ? -20.399 0.496 -19.341 1.00 33.47 106 ASN A N 1
ATOM 832 C CA . ASN A 1 106 ? -20.453 -0.242 -18.087 1.00 33.47 106 ASN A CA 1
ATOM 833 C C . ASN A 1 106 ? -19.459 0.377 -17.088 1.00 33.47 106 ASN A C 1
ATOM 835 O O . ASN A 1 106 ? -18.339 0.747 -17.440 1.00 33.47 106 ASN A O 1
ATOM 839 N N . HIS A 1 107 ? -19.897 0.529 -15.836 1.00 33.81 107 HIS A N 1
ATOM 840 C CA . HIS A 1 107 ? -19.147 1.131 -14.732 1.00 33.81 107 HIS A CA 1
ATOM 841 C C . HIS A 1 107 ? -17.837 0.375 -14.429 1.00 33.81 107 HIS A C 1
ATOM 843 O O . HIS A 1 107 ? -17.805 -0.493 -13.555 1.00 33.81 107 HIS A O 1
ATOM 849 N N . ALA A 1 108 ? -16.722 0.760 -15.053 1.00 36.69 108 ALA A N 1
ATOM 850 C CA . ALA A 1 108 ? -15.417 0.252 -14.648 1.00 36.69 108 ALA A CA 1
ATOM 851 C C . ALA A 1 108 ? -15.027 0.813 -13.268 1.00 36.69 108 ALA A C 1
ATOM 853 O O . ALA A 1 108 ? -14.753 2.002 -13.099 1.00 36.69 108 ALA A O 1
ATOM 854 N N . ARG A 1 109 ? -15.007 -0.053 -12.249 1.00 37.53 109 ARG A N 1
ATOM 855 C CA . ARG A 1 109 ? -14.444 0.257 -10.927 1.00 37.53 109 ARG A CA 1
ATOM 856 C C . ARG A 1 109 ? -12.925 0.137 -10.978 1.00 37.53 109 ARG A C 1
ATOM 858 O O . ARG A 1 109 ? -12.409 -0.966 -11.117 1.00 37.53 109 ARG A O 1
ATOM 865 N N . TYR A 1 110 ? -12.228 1.253 -10.795 1.00 40.69 110 TYR A N 1
ATOM 866 C CA . TYR A 1 110 ? -10.771 1.276 -10.709 1.00 40.69 110 TYR A CA 1
ATOM 867 C C . TYR A 1 110 ? -10.311 0.923 -9.297 1.00 40.69 110 TYR A C 1
ATOM 869 O O . TYR A 1 110 ? -10.554 1.675 -8.351 1.00 40.69 110 TYR A O 1
ATOM 877 N N . THR A 1 111 ? -9.623 -0.209 -9.142 1.00 36.56 111 THR A N 1
ATOM 878 C CA . THR A 1 111 ? -8.933 -0.542 -7.891 1.00 36.56 111 THR A CA 1
ATOM 879 C C . THR A 1 111 ? -7.426 -0.433 -8.093 1.00 36.56 111 THR A C 1
ATOM 881 O O . THR A 1 111 ? -6.860 -1.060 -8.984 1.00 36.56 111 THR A O 1
ATOM 884 N N . ALA A 1 112 ? -6.768 0.406 -7.288 1.00 33.84 112 ALA A N 1
ATOM 885 C CA . ALA A 1 112 ? -5.321 0.357 -7.134 1.00 33.84 112 ALA A CA 1
ATOM 886 C C . ALA A 1 112 ? -5.022 -0.679 -6.052 1.00 33.84 112 ALA A C 1
ATOM 888 O O . ALA A 1 112 ? -5.386 -0.464 -4.893 1.00 33.84 112 ALA A O 1
ATOM 889 N N . SER A 1 113 ? -4.419 -1.812 -6.420 1.00 34.19 113 SER A N 1
ATOM 890 C CA . SER A 1 113 ? -4.200 -2.915 -5.482 1.00 34.19 113 SER A CA 1
ATOM 891 C C . SER A 1 113 ? -3.156 -2.543 -4.420 1.00 34.19 113 SER A C 1
ATOM 893 O O . SER A 1 113 ? -1.957 -2.764 -4.577 1.00 34.19 113 SER A O 1
ATOM 895 N N . TRP A 1 114 ? -3.632 -2.003 -3.305 1.00 36.97 114 TRP A N 1
ATOM 896 C CA . TRP A 1 114 ? -3.053 -2.234 -1.990 1.00 36.97 114 TRP A CA 1
ATOM 897 C C . TRP A 1 114 ? -3.782 -3.470 -1.475 1.00 36.97 114 TRP A C 1
ATOM 899 O O . TRP A 1 114 ? -5.004 -3.413 -1.332 1.00 36.97 114 TRP A O 1
ATOM 909 N N . LEU A 1 115 ? -3.102 -4.601 -1.254 1.00 38.47 115 LEU A N 1
ATOM 910 C CA . LEU A 1 115 ? -3.749 -5.714 -0.548 1.00 38.47 115 LEU A CA 1
ATOM 911 C C . LEU A 1 115 ? -4.385 -5.139 0.729 1.00 38.47 115 LEU A C 1
ATOM 913 O O . LEU A 1 115 ? -3.693 -4.415 1.454 1.00 38.47 115 LEU A O 1
ATOM 917 N N . PRO A 1 116 ? -5.682 -5.384 0.999 1.00 56.22 116 PRO A N 1
ATOM 918 C CA . PRO A 1 116 ? -6.306 -4.881 2.211 1.00 56.22 116 PRO A CA 1
ATOM 919 C C . PRO A 1 116 ? -5.474 -5.347 3.402 1.00 56.22 116 PRO A C 1
ATOM 921 O O . PRO A 1 116 ? -5.220 -6.548 3.518 1.00 56.22 116 PRO A O 1
ATOM 924 N N . ALA A 1 117 ? -5.057 -4.421 4.274 1.00 62.06 117 ALA A N 1
ATOM 925 C CA . ALA A 1 117 ? -4.209 -4.732 5.432 1.00 62.06 117 ALA A CA 1
ATOM 926 C C . ALA A 1 117 ? -4.797 -5.842 6.323 1.00 62.06 117 ALA A C 1
ATOM 928 O O . ALA A 1 117 ? -4.057 -6.503 7.040 1.00 62.06 117 ALA A O 1
ATOM 929 N N . GLY A 1 118 ? -6.103 -6.101 6.205 1.00 65.69 118 GLY A N 1
ATOM 930 C CA . GLY A 1 118 ? -6.786 -7.278 6.735 1.00 65.69 118 GLY A CA 1
ATOM 931 C C . GLY A 1 118 ? -6.082 -8.616 6.490 1.00 65.69 118 GLY A C 1
ATOM 932 O O . GLY A 1 118 ? -6.070 -9.470 7.371 1.00 65.69 118 GLY A O 1
ATOM 933 N N . HIS A 1 119 ? -5.428 -8.807 5.342 1.00 78.31 119 HIS A N 1
ATOM 934 C CA . HIS A 1 119 ? -4.704 -10.052 5.056 1.00 78.31 119 HIS A CA 1
ATOM 935 C C . HIS A 1 119 ? -3.441 -10.222 5.909 1.00 78.31 119 HIS A C 1
ATOM 937 O O . HIS A 1 119 ? -2.983 -11.344 6.086 1.00 78.31 119 HIS A O 1
ATOM 943 N N . LEU A 1 120 ? -2.877 -9.132 6.444 1.00 75.88 120 LEU A N 1
ATOM 944 C CA . LEU A 1 120 ? -1.630 -9.176 7.212 1.00 75.88 120 LEU A CA 1
ATOM 945 C C . LEU A 1 120 ? -1.801 -9.836 8.579 1.00 75.88 120 LEU A C 1
ATOM 947 O O . LEU A 1 120 ? -0.825 -10.349 9.108 1.00 75.88 120 LEU A O 1
ATOM 951 N N . PHE A 1 121 ? -3.011 -9.809 9.139 1.00 78.75 121 PHE A N 1
ATOM 952 C CA . PHE A 1 121 ? -3.317 -10.386 10.450 1.00 78.75 121 PHE A CA 1
ATOM 953 C C . PHE A 1 121 ? -4.408 -11.463 10.388 1.00 78.75 121 PHE A C 1
ATOM 955 O O . PHE A 1 121 ? -4.858 -11.959 11.416 1.00 78.75 121 PHE A O 1
ATOM 962 N N . ALA A 1 122 ? -4.838 -11.856 9.185 1.00 80.44 122 ALA A N 1
ATOM 963 C CA . ALA A 1 122 ? -5.841 -12.895 9.015 1.00 80.44 122 ALA A CA 1
ATOM 964 C C . ALA A 1 122 ? -5.364 -14.236 9.597 1.00 80.44 122 ALA A C 1
ATOM 966 O O . ALA A 1 122 ? -4.331 -14.758 9.187 1.00 80.44 122 ALA A O 1
ATOM 967 N N . GLY A 1 123 ? -6.132 -14.794 10.539 1.00 81.69 123 GLY A N 1
ATOM 968 C CA . GLY A 1 123 ? -5.817 -16.079 11.172 1.00 81.69 123 GLY A CA 1
ATOM 969 C C . GLY A 1 123 ? -4.721 -16.014 12.240 1.00 81.69 123 GLY A C 1
ATOM 970 O O . GLY A 1 123 ? -4.299 -17.063 12.718 1.00 81.69 123 GLY A O 1
ATOM 971 N N . MET A 1 124 ? -4.258 -14.818 12.616 1.00 84.06 124 MET A N 1
ATOM 972 C CA . MET A 1 124 ? -3.374 -14.655 13.768 1.00 84.06 124 MET A CA 1
ATOM 973 C C . MET A 1 124 ? -4.183 -14.720 15.062 1.00 84.06 124 MET A C 1
ATOM 975 O O . MET A 1 124 ? -5.257 -14.131 15.151 1.00 84.06 124 MET A O 1
ATOM 979 N N . ASP A 1 125 ? -3.640 -15.398 16.068 1.00 87.62 125 ASP A N 1
ATOM 980 C CA . ASP A 1 125 ? -4.167 -15.357 17.429 1.00 87.62 125 ASP A CA 1
ATOM 981 C C . ASP A 1 125 ? -3.448 -14.249 18.209 1.00 87.62 125 ASP A C 1
ATOM 983 O O . ASP A 1 125 ? -2.227 -14.285 18.383 1.00 87.62 125 ASP A O 1
ATOM 987 N N . ALA A 1 126 ? -4.189 -13.215 18.605 1.00 88.56 126 ALA A N 1
ATOM 988 C CA . ALA A 1 126 ? -3.662 -12.096 19.373 1.00 88.56 126 ALA A CA 1
ATOM 989 C C . ALA A 1 126 ? -4.763 -11.440 20.213 1.00 88.56 126 ALA A C 1
ATOM 991 O O . ALA A 1 126 ? -5.922 -11.373 19.819 1.00 88.56 126 ALA A O 1
ATOM 992 N N . HIS A 1 127 ? -4.385 -10.863 21.354 1.00 91.31 127 HIS A N 1
ATOM 993 C CA . HIS A 1 127 ? -5.329 -10.120 22.196 1.00 91.31 127 HIS A CA 1
ATOM 994 C C . HIS A 1 127 ? -5.547 -8.674 21.734 1.00 91.31 127 HIS A C 1
ATOM 996 O O . H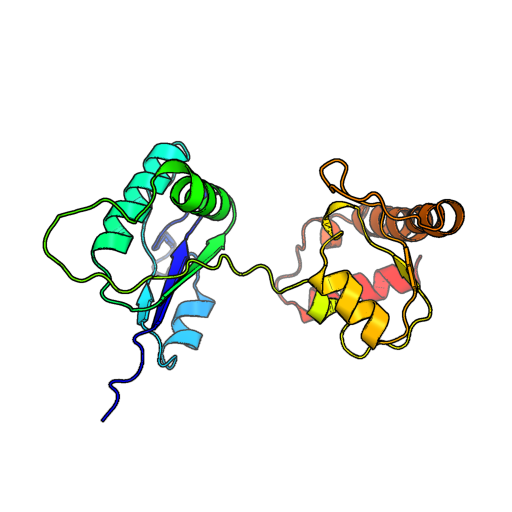IS A 1 127 ? -6.609 -8.098 21.970 1.00 91.31 127 HIS A O 1
ATOM 1002 N N . TYR A 1 128 ? -4.550 -8.068 21.082 1.00 92.38 128 TYR A N 1
ATOM 1003 C CA . TYR A 1 128 ? -4.573 -6.657 20.701 1.00 92.38 128 TYR A CA 1
ATOM 1004 C C . TYR A 1 128 ? -4.040 -6.450 19.286 1.00 92.38 128 TYR A C 1
ATOM 1006 O O . TYR A 1 128 ? -3.008 -7.009 18.921 1.00 92.38 128 TYR A O 1
ATOM 1014 N N . LEU A 1 129 ? -4.699 -5.573 18.526 1.00 91.44 129 LEU A N 1
ATOM 1015 C CA . LEU A 1 129 ? -4.224 -5.106 17.225 1.00 91.44 129 LEU A CA 1
ATOM 1016 C C . LEU A 1 129 ? -3.679 -3.680 17.352 1.00 91.44 129 LEU A C 1
ATOM 1018 O O . LEU A 1 129 ? -4.452 -2.726 17.462 1.00 91.44 129 LEU A O 1
ATOM 1022 N N . LEU A 1 130 ? -2.354 -3.530 17.307 1.00 91.12 130 LEU A N 1
ATOM 1023 C CA . LEU A 1 130 ? -1.683 -2.230 17.260 1.00 91.12 130 LEU A CA 1
ATOM 1024 C C . LEU A 1 130 ? -1.337 -1.885 15.810 1.00 91.12 130 LEU A C 1
ATOM 1026 O O . LEU A 1 130 ? -0.690 -2.672 15.121 1.00 91.12 130 LEU A O 1
ATOM 1030 N N . ALA A 1 131 ? -1.720 -0.693 15.357 1.00 89.31 131 ALA A N 1
ATOM 1031 C CA . ALA A 1 131 ? -1.322 -0.181 14.048 1.00 89.31 131 ALA A CA 1
ATOM 1032 C C . ALA A 1 131 ? -1.352 1.351 14.001 1.00 89.31 131 ALA A C 1
ATOM 1034 O O . ALA A 1 131 ? -1.957 2.013 14.850 1.00 89.31 131 ALA A O 1
ATOM 1035 N N . ASP A 1 132 ? -0.707 1.911 12.979 1.00 88.94 132 ASP A N 1
ATOM 1036 C CA . ASP A 1 132 ? -0.686 3.353 12.743 1.00 88.94 132 ASP A CA 1
ATOM 1037 C C . ASP A 1 132 ? -2.081 3.898 12.428 1.00 88.94 132 ASP A C 1
ATOM 1039 O O . ASP A 1 132 ? -2.937 3.217 11.861 1.00 88.94 132 ASP A O 1
ATOM 1043 N N . ARG A 1 133 ? -2.281 5.190 12.705 1.00 88.19 133 ARG A N 1
ATOM 1044 C CA . ARG A 1 133 ? -3.535 5.916 12.433 1.00 88.19 133 ARG A CA 1
ATOM 1045 C C . ARG A 1 133 ? -4.040 5.752 10.989 1.00 88.19 133 ARG A C 1
ATOM 1047 O O . ARG A 1 133 ? -5.243 5.783 10.745 1.00 88.19 133 ARG A O 1
ATOM 1054 N N . SER A 1 134 ? -3.151 5.572 10.012 1.00 83.12 134 SER A N 1
ATOM 1055 C CA . SER A 1 134 ? -3.524 5.348 8.605 1.00 83.12 134 SER A CA 1
ATOM 1056 C C . SER A 1 134 ? -4.395 4.098 8.407 1.00 83.12 134 SER A C 1
ATOM 1058 O O . SER A 1 134 ? -5.265 4.107 7.528 1.00 83.12 134 SER A O 1
ATOM 1060 N N . TYR A 1 135 ? -4.236 3.087 9.266 1.00 85.31 135 TYR A N 1
ATOM 1061 C CA . TYR A 1 135 ? -4.988 1.830 9.266 1.00 85.31 135 TYR A CA 1
ATOM 1062 C C . TYR A 1 135 ? -6.333 1.910 10.001 1.00 85.31 135 TYR A C 1
ATOM 1064 O O . TYR A 1 135 ? -7.060 0.922 10.060 1.00 85.31 135 TYR A O 1
ATOM 1072 N N . ASP A 1 136 ? -6.721 3.083 10.512 1.00 88.69 136 ASP A N 1
ATOM 1073 C CA . ASP A 1 136 ? -8.072 3.310 11.027 1.00 88.69 136 ASP A CA 1
ATOM 1074 C C . ASP A 1 136 ? -9.087 3.242 9.872 1.00 88.69 136 ASP A C 1
ATOM 1076 O O . ASP A 1 136 ? -9.278 4.196 9.107 1.00 88.69 136 ASP A O 1
ATOM 1080 N N . SER A 1 137 ? -9.690 2.069 9.695 1.00 86.81 137 SER A N 1
ATOM 1081 C CA . SER A 1 137 ? -10.755 1.799 8.731 1.00 86.81 137 SER A CA 1
ATOM 1082 C C . SER A 1 137 ? -11.751 0.817 9.335 1.00 86.81 137 SER A C 1
ATOM 1084 O O . SER A 1 137 ? -11.357 -0.083 10.076 1.00 86.81 137 SER A O 1
ATOM 1086 N N . ASN A 1 138 ? -13.034 0.973 9.002 1.00 88.56 138 ASN A N 1
ATOM 1087 C CA . ASN A 1 138 ? -14.086 0.116 9.555 1.00 88.56 138 ASN A CA 1
ATOM 1088 C C . ASN A 1 138 ? -13.844 -1.359 9.212 1.00 88.56 138 ASN A C 1
ATOM 1090 O O . ASN A 1 138 ? -13.936 -2.197 10.093 1.00 88.56 138 ASN A O 1
ATOM 1094 N N . ALA A 1 139 ? -13.398 -1.658 7.987 1.00 86.19 139 ALA A N 1
ATOM 1095 C CA . ALA A 1 139 ? -13.095 -3.025 7.566 1.00 86.19 139 ALA A CA 1
ATOM 1096 C C . ALA A 1 139 ? -12.014 -3.706 8.431 1.00 86.19 139 ALA A C 1
ATOM 1098 O O . ALA A 1 139 ? -12.174 -4.861 8.811 1.00 86.19 139 ALA A O 1
ATOM 1099 N N . ILE A 1 140 ? -10.927 -2.997 8.768 1.00 87.19 140 ILE A N 1
ATOM 1100 C CA . ILE A 1 140 ? -9.851 -3.536 9.623 1.00 87.19 140 ILE A CA 1
ATOM 1101 C C . ILE A 1 140 ? -10.350 -3.733 11.056 1.00 87.19 140 ILE A C 1
ATOM 1103 O O . ILE A 1 140 ? -10.054 -4.756 11.668 1.00 87.19 140 ILE A O 1
ATOM 1107 N N . ILE A 1 141 ? -11.114 -2.768 11.574 1.00 90.31 141 ILE A N 1
ATOM 1108 C CA . ILE A 1 141 ? -11.670 -2.815 12.931 1.00 90.31 141 ILE A CA 1
ATOM 1109 C C . ILE A 1 141 ? -12.631 -3.998 13.069 1.00 90.31 141 ILE A C 1
ATOM 1111 O O . ILE A 1 141 ? -12.437 -4.836 13.940 1.00 90.31 141 ILE A O 1
ATOM 1115 N N . GLU A 1 142 ? -13.604 -4.111 12.165 1.00 90.75 142 GLU A N 1
ATOM 1116 C CA . GLU A 1 142 ? -14.594 -5.191 12.170 1.00 90.75 142 GLU A CA 1
ATOM 1117 C C . GLU A 1 142 ? -13.935 -6.566 12.027 1.00 90.75 142 GLU A C 1
ATOM 1119 O O . GLU A 1 142 ? -14.362 -7.531 12.656 1.00 90.75 142 GLU A O 1
ATOM 1124 N N . GLN A 1 143 ? -12.888 -6.682 11.206 1.00 88.50 143 GLN A N 1
ATOM 1125 C CA . GLN A 1 143 ? -12.153 -7.935 11.072 1.00 88.50 143 GLN A CA 1
ATOM 1126 C C . GLN A 1 143 ? -11.408 -8.300 12.362 1.00 88.50 143 GLN A C 1
ATOM 1128 O O . GLN A 1 143 ? -11.447 -9.458 12.772 1.00 88.50 143 GLN A O 1
ATOM 1133 N N . ALA A 1 144 ? -10.740 -7.335 12.994 1.00 90.19 144 ALA A N 1
ATOM 1134 C CA . ALA A 1 144 ? -10.024 -7.549 14.247 1.00 90.19 144 ALA A CA 1
ATOM 1135 C C . ALA A 1 144 ? -10.983 -7.964 15.372 1.00 90.19 144 ALA A C 1
ATOM 1137 O O . ALA A 1 144 ? -10.732 -8.945 16.067 1.00 90.19 144 ALA A O 1
ATOM 1138 N N . GLU A 1 145 ? -12.128 -7.288 15.482 1.00 91.88 145 GLU A N 1
ATOM 1139 C CA . GLU A 1 145 ? -13.176 -7.619 16.451 1.00 91.88 145 GLU A CA 1
ATOM 1140 C C . GLU A 1 145 ? -13.757 -9.018 16.205 1.00 91.88 145 GLU A C 1
ATOM 1142 O O . GLU A 1 145 ? -13.921 -9.786 17.152 1.00 91.88 145 GLU A O 1
ATOM 1147 N N . LYS A 1 146 ? -13.988 -9.406 14.940 1.00 91.25 146 LYS A N 1
ATOM 1148 C CA . LYS A 1 146 ? -14.407 -10.775 14.576 1.00 91.25 146 LYS A CA 1
ATOM 1149 C C . LYS A 1 146 ? -13.383 -11.842 14.963 1.00 91.25 146 LYS A C 1
ATOM 1151 O O . LYS A 1 146 ? -13.770 -12.979 15.212 1.00 91.25 146 LYS A O 1
ATOM 1156 N N . GLN A 1 147 ? -12.100 -11.493 14.999 1.00 90.25 147 GLN A N 1
ATOM 1157 C CA . GLN A 1 147 ? -11.016 -12.376 15.438 1.00 90.25 147 GLN A CA 1
ATOM 1158 C C . GLN A 1 147 ? -10.760 -12.300 16.952 1.00 90.25 147 GLN A C 1
ATOM 1160 O O . GLN A 1 147 ? -9.836 -12.938 17.441 1.00 90.25 147 GLN A O 1
ATOM 1165 N N . GLY A 1 148 ? -11.564 -11.536 17.702 1.00 91.69 148 GLY A N 1
ATOM 1166 C CA . GLY A 1 148 ? -11.421 -11.388 19.152 1.00 91.69 148 GLY A CA 1
ATOM 1167 C C . GLY A 1 148 ? -10.298 -10.443 19.592 1.00 91.69 148 GLY A C 1
ATOM 1168 O O . GLY A 1 148 ? -9.992 -10.373 20.781 1.00 91.69 148 GLY A O 1
ATOM 1169 N N . MET A 1 149 ? -9.696 -9.689 18.668 1.00 93.50 149 MET A N 1
ATOM 1170 C CA . MET A 1 149 ? -8.641 -8.721 18.969 1.00 93.50 149 MET A CA 1
ATOM 1171 C C . MET A 1 149 ? -9.236 -7.384 19.419 1.00 93.50 149 MET A C 1
ATOM 1173 O O . MET A 1 149 ? -10.117 -6.821 18.766 1.00 93.50 149 MET A O 1
ATOM 1177 N N . LYS A 1 150 ? -8.682 -6.788 20.479 1.00 93.88 150 LYS A N 1
ATOM 1178 C CA . LYS A 1 150 ? -8.997 -5.405 20.859 1.00 93.88 150 LYS A CA 1
ATOM 1179 C C . LYS A 1 150 ? -8.181 -4.421 20.020 1.00 93.88 150 LYS A C 1
ATOM 1181 O O . LYS A 1 150 ? -6.951 -4.461 20.010 1.00 93.88 150 LYS A O 1
ATOM 1186 N N . VAL A 1 151 ? -8.854 -3.494 19.342 1.00 93.88 151 VAL A N 1
ATOM 1187 C CA . VAL A 1 151 ? -8.192 -2.537 18.443 1.00 93.88 151 VAL A CA 1
ATOM 1188 C C . VAL A 1 151 ? -7.536 -1.387 19.212 1.00 93.88 151 VAL A C 1
ATOM 1190 O O . VAL A 1 151 ? -8.197 -0.611 19.902 1.00 93.88 151 VAL A O 1
ATOM 1193 N N . VAL A 1 152 ? -6.226 -1.227 19.022 1.00 94.94 152 VAL A N 1
ATOM 1194 C CA . VAL A 1 152 ? -5.371 -0.186 19.616 1.00 94.94 152 VAL A CA 1
ATOM 1195 C C . VAL A 1 152 ? -4.722 0.628 18.495 1.00 94.94 152 VAL A C 1
ATOM 1197 O O . VAL A 1 152 ? -3.508 0.709 18.326 1.00 94.94 152 VAL A O 1
ATOM 1200 N N . ILE A 1 153 ? -5.579 1.224 17.677 1.00 93.06 153 ILE A N 1
ATOM 1201 C CA . ILE A 1 153 ? -5.204 2.125 16.584 1.00 93.06 153 ILE A CA 1
ATOM 1202 C C . ILE A 1 153 ? -5.708 3.520 16.978 1.00 93.06 153 ILE A C 1
ATOM 1204 O O . ILE A 1 153 ? -6.823 3.606 17.487 1.00 93.06 153 ILE A O 1
ATOM 1208 N N . PRO A 1 154 ? -4.999 4.631 16.759 1.00 92.94 154 PRO A N 1
ATOM 1209 C CA . PRO A 1 154 ? -5.577 5.956 16.959 1.00 92.94 154 PRO A CA 1
ATOM 1210 C C . PRO A 1 154 ? -6.635 6.242 15.881 1.00 92.94 154 PRO A C 1
ATOM 1212 O O . PRO A 1 154 ? -6.384 5.939 14.712 1.00 92.94 154 PRO A O 1
ATOM 1215 N N . PRO A 1 155 ? -7.794 6.832 16.214 1.00 94.00 155 PRO A N 1
ATOM 1216 C CA . PRO A 1 155 ? -8.749 7.262 15.201 1.00 94.00 155 PRO A CA 1
ATOM 1217 C C . PRO A 1 155 ? -8.153 8.336 14.287 1.00 94.00 155 PRO A C 1
ATOM 1219 O O . PRO A 1 155 ? -7.327 9.153 14.708 1.00 94.00 155 PRO A O 1
ATOM 1222 N N . LYS A 1 156 ? -8.591 8.357 13.027 1.00 91.19 156 LYS A N 1
ATOM 1223 C CA . LYS A 1 156 ? -8.308 9.469 12.119 1.00 91.19 156 LYS A CA 1
ATOM 1224 C C . LYS A 1 156 ? -9.001 10.740 12.598 1.00 91.19 156 LYS A C 1
ATOM 1226 O O . LYS A 1 156 ? -10.127 10.718 13.094 1.00 91.19 156 LYS A O 1
ATOM 1231 N N . GLU A 1 157 ? -8.334 11.868 12.383 1.00 88.62 157 GLU A N 1
ATOM 1232 C CA . GLU A 1 157 ? -8.827 13.190 12.790 1.00 88.62 157 GLU A CA 1
ATOM 1233 C C . GLU A 1 157 ? -10.146 13.546 12.094 1.00 88.62 157 GLU A C 1
ATOM 1235 O O . GLU A 1 157 ? -11.030 14.138 12.699 1.00 88.62 157 GLU A O 1
ATOM 1240 N N . ASN A 1 158 ? -10.331 13.096 10.850 1.00 88.06 158 ASN A N 1
ATOM 1241 C CA . ASN A 1 158 ? -11.538 13.334 10.059 1.00 88.06 158 ASN A CA 1
ATOM 1242 C C . ASN A 1 158 ? -12.702 12.366 10.360 1.00 88.06 158 ASN A C 1
ATOM 1244 O O . ASN A 1 158 ? -13.711 12.378 9.650 1.00 88.06 158 ASN A O 1
ATOM 1248 N N . ARG A 1 159 ? -12.589 11.494 11.371 1.00 86.81 159 ARG A N 1
ATOM 1249 C CA . ARG A 1 159 ? -13.662 10.558 11.726 1.00 86.81 159 ARG A CA 1
ATOM 1250 C C . ARG A 1 159 ? -14.796 11.314 12.420 1.00 86.81 159 ARG A C 1
ATOM 1252 O O . ARG A 1 159 ? -14.566 11.994 13.416 1.00 86.81 159 ARG A O 1
ATOM 1259 N N . LYS A 1 160 ? -16.031 11.139 11.928 1.00 86.94 160 LYS A N 1
ATOM 1260 C CA . LYS A 1 160 ? -17.243 11.759 12.508 1.00 86.94 160 LYS A CA 1
ATOM 1261 C C . LYS A 1 160 ? -17.429 11.408 13.986 1.00 86.94 160 LYS A C 1
ATOM 1263 O O . LYS A 1 160 ? -17.857 12.242 14.770 1.00 86.94 160 LYS A O 1
ATOM 1268 N N . ILE A 1 161 ? -17.110 10.165 14.343 1.00 87.81 161 ILE A N 1
ATOM 1269 C CA . ILE A 1 161 ? -17.189 9.654 15.710 1.00 87.81 161 ILE A CA 1
ATOM 1270 C C . ILE A 1 161 ? -15.790 9.208 16.122 1.00 87.81 161 ILE A C 1
ATOM 1272 O O . ILE A 1 161 ? -15.244 8.233 15.589 1.00 87.81 161 ILE A O 1
ATOM 1276 N N . GLN A 1 162 ? -15.216 9.942 17.071 1.00 91.38 162 GLN A N 1
ATOM 1277 C CA . GLN A 1 162 ? -13.926 9.626 17.668 1.00 91.38 162 GLN A CA 1
ATOM 1278 C C . GLN A 1 162 ? -14.093 8.445 18.626 1.00 91.38 162 GLN A C 1
ATOM 1280 O O . GLN A 1 162 ? -14.883 8.502 19.565 1.00 91.38 162 GLN A O 1
ATOM 1285 N N . ARG A 1 163 ? -13.362 7.357 18.371 1.00 91.56 163 ARG A N 1
ATOM 1286 C CA . ARG A 1 163 ? -13.365 6.173 19.239 1.00 91.56 163 ARG A CA 1
ATOM 1287 C C . ARG A 1 163 ? -12.303 6.305 20.322 1.00 91.56 163 ARG A C 1
ATOM 1289 O O . ARG A 1 163 ? -11.213 6.821 20.069 1.00 91.56 163 ARG A O 1
ATOM 1296 N N . SER A 1 164 ? -12.607 5.805 21.514 1.00 91.69 164 SER A N 1
ATOM 1297 C CA . SER A 1 164 ? -11.592 5.623 22.544 1.00 91.69 164 SER A CA 1
ATOM 1298 C C . SER A 1 164 ? -10.634 4.502 22.135 1.00 91.69 164 SER A C 1
ATOM 1300 O O . SER A 1 164 ? -10.988 3.567 21.415 1.00 91.69 164 SER A O 1
ATOM 1302 N N . TYR A 1 165 ? -9.384 4.630 22.557 1.00 93.50 165 TYR A N 1
ATOM 1303 C CA . TYR A 1 165 ? -8.355 3.615 22.385 1.00 93.50 165 TYR A CA 1
ATOM 1304 C C . TYR A 1 165 ? -7.389 3.702 23.562 1.00 93.50 165 TYR A C 1
ATOM 1306 O O . TYR A 1 165 ? -7.290 4.740 24.224 1.00 93.50 165 TYR A O 1
ATOM 1314 N N . ASP A 1 166 ? -6.684 2.609 23.827 1.00 93.94 166 ASP A N 1
ATOM 1315 C CA . ASP A 1 166 ? -5.701 2.559 24.901 1.00 93.94 166 ASP A CA 1
ATOM 1316 C C . ASP A 1 166 ? -4.415 3.283 24.474 1.00 93.94 166 ASP A C 1
ATOM 1318 O O . ASP A 1 166 ? -3.629 2.783 23.665 1.00 93.94 166 ASP A O 1
ATOM 1322 N N . LYS A 1 167 ? -4.230 4.506 24.980 1.00 93.62 167 LYS A N 1
ATOM 1323 C CA . LYS A 1 167 ? -3.071 5.344 24.650 1.00 93.62 167 LYS A CA 1
ATOM 1324 C C . LYS A 1 167 ? -1.775 4.796 25.233 1.00 93.62 167 LYS A C 1
ATOM 1326 O O . LYS A 1 167 ? -0.740 4.945 24.591 1.00 93.62 167 LYS A O 1
ATOM 1331 N N . GLU A 1 168 ? -1.823 4.188 26.416 1.00 93.94 168 GLU A N 1
ATOM 1332 C CA . GLU A 1 168 ? -0.628 3.646 27.065 1.00 93.94 168 GLU A CA 1
ATOM 1333 C C . GLU A 1 168 ? -0.153 2.403 26.326 1.00 93.94 168 GLU A C 1
ATOM 1335 O O . GLU A 1 168 ? 1.022 2.301 25.978 1.00 93.94 168 GLU A O 1
ATOM 1340 N N . LEU A 1 169 ? -1.081 1.523 25.954 1.00 92.44 169 LEU A N 1
ATOM 1341 C CA . LEU A 1 169 ? -0.758 0.366 25.132 1.00 92.44 169 LEU A CA 1
ATOM 1342 C C . LEU A 1 169 ? -0.258 0.777 23.739 1.00 92.44 169 LEU A C 1
ATOM 1344 O O . LEU A 1 169 ? 0.699 0.198 23.230 1.00 92.44 169 LEU A O 1
ATOM 1348 N N . TYR A 1 170 ? -0.830 1.830 23.144 1.00 94.06 170 TYR A N 1
ATOM 1349 C CA . TYR A 1 170 ? -0.354 2.364 21.865 1.00 94.06 170 TYR A CA 1
ATOM 1350 C C . TYR A 1 170 ? 1.105 2.849 21.920 1.00 94.06 170 TYR A C 1
ATOM 1352 O O . TYR A 1 170 ? 1.831 2.716 20.930 1.00 94.06 170 TYR A O 1
ATOM 1360 N N . LYS A 1 171 ? 1.577 3.365 23.068 1.00 90.81 171 LYS A N 1
ATOM 1361 C CA . LYS A 1 171 ? 2.981 3.779 23.223 1.00 90.81 171 LYS A CA 1
ATOM 1362 C C . LYS A 1 171 ? 3.946 2.618 23.007 1.00 90.81 171 LYS A C 1
ATOM 1364 O O . LYS A 1 171 ? 5.047 2.869 22.530 1.00 90.81 171 LYS A O 1
ATOM 1369 N N . LEU A 1 172 ? 3.564 1.363 23.274 1.00 89.44 172 LEU A N 1
ATOM 1370 C CA . LEU A 1 172 ? 4.442 0.198 23.082 1.00 89.44 172 LEU A CA 1
ATOM 1371 C C . LEU A 1 172 ? 4.897 -0.001 21.627 1.00 89.44 172 LEU A C 1
ATOM 1373 O O . LEU A 1 172 ? 5.911 -0.656 21.396 1.00 89.44 172 LEU A O 1
ATOM 1377 N N . ARG A 1 173 ? 4.227 0.624 20.647 1.00 88.81 173 ARG A N 1
ATOM 1378 C CA . ARG A 1 173 ? 4.652 0.621 19.237 1.00 88.81 173 ARG A CA 1
ATOM 1379 C C . ARG A 1 173 ? 6.086 1.139 19.048 1.00 88.81 173 ARG A C 1
ATOM 1381 O O . ARG A 1 173 ? 6.758 0.691 18.124 1.00 88.81 173 ARG A O 1
ATOM 1388 N N . HIS A 1 174 ? 6.585 1.994 19.949 1.00 87.81 174 HIS A N 1
ATOM 1389 C CA . HIS A 1 174 ? 7.973 2.470 19.908 1.00 87.81 174 HIS A CA 1
ATOM 1390 C C . HIS A 1 174 ? 9.002 1.326 19.987 1.00 87.81 174 HIS A C 1
ATOM 1392 O O . HIS A 1 174 ? 10.071 1.434 19.398 1.00 87.81 174 HIS A O 1
ATOM 1398 N N . LEU A 1 175 ? 8.690 0.212 20.664 1.00 88.12 175 LEU A N 1
ATOM 1399 C CA . LEU A 1 175 ? 9.578 -0.956 20.737 1.00 88.12 175 LEU A CA 1
ATOM 1400 C C . LEU A 1 175 ? 9.772 -1.581 19.352 1.00 88.12 175 LEU A C 1
ATOM 1402 O O . LEU A 1 175 ? 10.888 -1.899 18.946 1.00 88.12 175 LEU A O 1
ATOM 1406 N N . VAL A 1 176 ? 8.676 -1.688 18.598 1.00 85.75 176 VAL A N 1
ATOM 1407 C CA . VAL A 1 176 ? 8.681 -2.182 17.219 1.00 85.75 176 VAL A CA 1
ATOM 1408 C C . VAL A 1 176 ? 9.409 -1.196 16.304 1.00 85.75 176 VAL A C 1
ATOM 1410 O O . VAL A 1 176 ? 10.238 -1.605 15.493 1.00 85.75 176 VAL A O 1
ATOM 1413 N N . GLU A 1 177 ? 9.160 0.108 16.450 1.00 86.06 177 GLU A N 1
ATOM 1414 C CA . GLU A 1 177 ? 9.875 1.144 15.693 1.00 86.06 177 GLU A CA 1
ATOM 1415 C C . GLU A 1 177 ? 11.386 1.099 15.946 1.00 86.06 177 GLU A C 1
ATOM 1417 O O . GLU A 1 177 ? 12.160 1.131 14.989 1.00 86.06 177 GLU A O 1
ATOM 1422 N N . ASN A 1 178 ? 11.810 0.939 17.202 1.00 88.50 178 ASN A N 1
ATOM 1423 C CA . ASN A 1 178 ? 13.215 0.797 17.580 1.00 88.50 178 ASN A CA 1
ATOM 1424 C C . ASN A 1 178 ? 13.848 -0.444 16.942 1.00 88.50 178 ASN A C 1
ATOM 1426 O O . ASN A 1 178 ? 14.926 -0.345 16.353 1.00 88.50 178 ASN A O 1
ATOM 1430 N N . ALA A 1 179 ? 13.160 -1.589 16.968 1.00 86.31 179 ALA A N 1
ATOM 1431 C CA . ALA A 1 179 ? 13.613 -2.791 16.273 1.00 86.31 179 ALA A CA 1
ATOM 1432 C C . ALA A 1 179 ? 13.822 -2.522 14.771 1.00 86.31 179 ALA A C 1
ATOM 1434 O O . ALA A 1 179 ? 14.885 -2.817 14.222 1.00 86.31 179 ALA A O 1
ATOM 1435 N N . PHE A 1 180 ? 12.864 -1.870 14.101 1.00 83.00 180 PHE A N 1
ATOM 1436 C CA . PHE A 1 180 ? 13.012 -1.497 12.691 1.00 83.00 180 PHE A CA 1
ATOM 1437 C C . PHE A 1 180 ? 14.136 -0.489 12.441 1.00 83.00 180 PHE A C 1
ATOM 1439 O O . PHE A 1 180 ? 14.809 -0.588 11.414 1.00 83.00 180 PHE A O 1
ATOM 1446 N N . LEU A 1 181 ? 14.367 0.463 13.346 1.00 87.44 181 LEU A N 1
ATOM 1447 C CA . LEU A 1 181 ? 15.503 1.382 13.261 1.00 87.44 181 LEU A CA 1
ATOM 1448 C C . LEU A 1 181 ? 16.826 0.606 13.299 1.00 87.44 181 LEU A C 1
ATOM 1450 O O . LEU A 1 181 ? 17.674 0.816 12.430 1.00 87.44 181 LEU A O 1
ATOM 1454 N N . HIS A 1 182 ? 16.974 -0.356 14.212 1.00 87.50 182 HIS A N 1
ATOM 1455 C CA . HIS A 1 182 ? 18.155 -1.224 14.287 1.00 87.50 182 HIS A CA 1
ATOM 1456 C C . HIS A 1 182 ? 18.333 -2.127 13.058 1.00 87.50 182 HIS A C 1
ATOM 1458 O O . HIS A 1 182 ? 19.467 -2.356 12.622 1.00 87.50 182 HIS A O 1
ATOM 1464 N N . LEU A 1 183 ? 17.239 -2.622 12.468 1.00 86.88 183 LEU A N 1
ATOM 1465 C CA . LEU A 1 183 ? 17.281 -3.351 11.195 1.00 86.88 183 LEU A CA 1
ATOM 1466 C C . LEU A 1 183 ? 17.742 -2.442 10.046 1.00 86.88 183 LEU A C 1
ATOM 1468 O O . LEU A 1 183 ? 18.559 -2.844 9.218 1.00 86.88 183 LEU A O 1
ATOM 1472 N N . LYS A 1 184 ? 17.253 -1.198 10.005 1.00 83.62 184 LYS A N 1
ATOM 1473 C CA . LYS A 1 184 ? 17.548 -0.228 8.940 1.00 83.62 184 LYS A CA 1
ATOM 1474 C C . LYS A 1 184 ? 18.955 0.369 8.998 1.00 83.62 184 LYS A C 1
ATOM 1476 O O . LYS A 1 184 ? 19.406 0.900 7.988 1.00 83.62 184 LYS A O 1
ATOM 1481 N N . GLN A 1 185 ? 19.679 0.238 10.111 1.00 88.62 185 GLN A N 1
ATOM 1482 C CA . GLN A 1 185 ? 21.111 0.577 10.162 1.00 88.62 185 GLN A CA 1
ATOM 1483 C C . GLN A 1 185 ? 21.924 -0.221 9.129 1.00 88.62 185 GLN A C 1
ATOM 1485 O O . GLN A 1 185 ? 22.947 0.242 8.629 1.00 88.62 185 GLN A O 1
ATOM 1490 N N . TRP A 1 186 ? 21.447 -1.411 8.760 1.00 86.38 186 TRP A N 1
ATOM 1491 C CA . TRP A 1 186 ? 22.086 -2.246 7.758 1.00 86.38 186 TRP A CA 1
ATOM 1492 C C . TRP A 1 186 ? 21.590 -1.877 6.368 1.00 86.38 186 TRP A C 1
ATOM 1494 O O . TRP A 1 186 ? 20.489 -2.250 5.958 1.00 86.38 186 TRP A O 1
ATOM 1504 N N . ARG A 1 187 ? 22.447 -1.197 5.598 1.00 84.62 187 ARG A N 1
ATOM 1505 C CA . ARG A 1 187 ? 22.144 -0.747 4.230 1.00 84.62 187 ARG A CA 1
ATOM 1506 C C . ARG A 1 187 ? 21.592 -1.870 3.344 1.00 84.62 187 ARG A C 1
ATOM 1508 O O . ARG A 1 187 ? 20.666 -1.623 2.574 1.00 84.62 187 ARG A O 1
ATOM 1515 N N . GLY A 1 188 ? 22.113 -3.094 3.469 1.00 84.00 188 GLY A N 1
ATOM 1516 C CA . GLY A 1 188 ? 21.635 -4.264 2.721 1.00 84.00 188 GLY A CA 1
ATOM 1517 C C . GLY A 1 188 ? 20.163 -4.610 2.978 1.00 84.00 188 GLY A C 1
ATOM 1518 O O . GLY A 1 188 ? 19.447 -4.940 2.033 1.00 84.00 188 GLY A O 1
ATOM 1519 N N . ILE A 1 189 ? 19.706 -4.464 4.227 1.00 84.94 189 ILE A N 1
ATOM 1520 C CA . ILE A 1 189 ? 18.311 -4.679 4.635 1.00 84.94 189 ILE A CA 1
ATOM 1521 C C . ILE A 1 189 ? 17.464 -3.458 4.265 1.00 84.94 189 ILE A C 1
ATOM 1523 O O . ILE A 1 189 ? 16.444 -3.601 3.597 1.00 84.94 189 ILE A O 1
ATOM 1527 N N . ALA A 1 190 ? 17.916 -2.251 4.617 1.00 81.31 190 ALA A N 1
ATOM 1528 C CA . ALA A 1 190 ? 17.176 -1.009 4.388 1.00 81.31 190 ALA A CA 1
ATOM 1529 C C . ALA A 1 190 ? 16.845 -0.754 2.911 1.00 81.31 190 ALA A C 1
ATOM 1531 O O . ALA A 1 190 ? 15.765 -0.267 2.592 1.00 81.31 190 ALA A O 1
ATOM 1532 N N . THR A 1 191 ? 17.776 -1.084 2.013 1.00 80.94 191 THR A N 1
ATOM 1533 C CA . THR A 1 191 ? 17.626 -0.862 0.564 1.00 80.94 191 THR A CA 1
ATOM 1534 C C . THR A 1 191 ? 17.315 -2.135 -0.219 1.00 80.94 191 THR A C 1
ATOM 1536 O O . THR A 1 191 ? 17.194 -2.075 -1.438 1.00 80.94 191 THR A O 1
ATOM 1539 N N . ARG A 1 192 ? 17.158 -3.277 0.469 1.00 81.62 192 ARG A N 1
ATOM 1540 C CA . ARG A 1 192 ? 16.860 -4.584 -0.134 1.00 81.62 192 ARG A CA 1
ATOM 1541 C C . ARG A 1 192 ? 17.827 -4.949 -1.276 1.00 81.62 192 ARG A C 1
ATOM 1543 O O . ARG A 1 192 ? 17.410 -5.245 -2.389 1.00 81.62 192 ARG A O 1
ATOM 1550 N N . HIS A 1 193 ? 19.134 -4.969 -0.998 1.00 78.69 193 HIS A N 1
ATOM 1551 C CA . HIS A 1 193 ? 20.165 -5.303 -2.009 1.00 78.69 193 HIS A CA 1
AT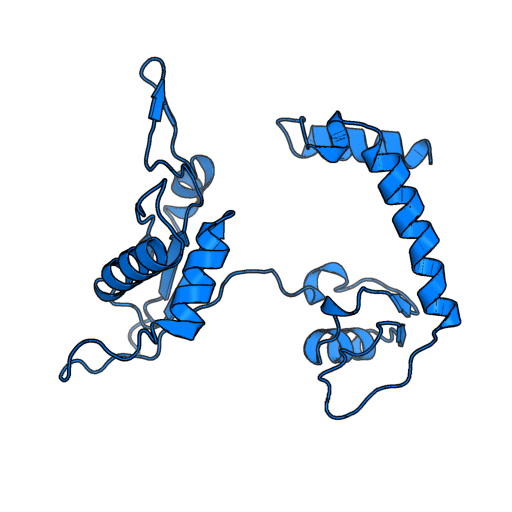OM 1552 C C . HIS A 1 193 ? 20.137 -6.764 -2.483 1.00 78.69 193 HIS A C 1
ATOM 1554 O O . HIS A 1 193 ? 20.714 -7.098 -3.518 1.00 78.69 193 HIS A O 1
ATOM 1560 N N . ALA A 1 194 ? 19.503 -7.659 -1.726 1.00 79.69 194 ALA A N 1
ATOM 1561 C CA . ALA A 1 194 ? 19.429 -9.071 -2.076 1.00 79.69 194 ALA A CA 1
ATOM 1562 C C . ALA A 1 194 ? 18.567 -9.293 -3.332 1.00 79.69 194 ALA A C 1
ATOM 1564 O O . ALA A 1 194 ? 17.394 -8.926 -3.370 1.00 79.69 194 ALA A O 1
ATOM 1565 N N . LYS A 1 195 ? 19.151 -9.954 -4.342 1.00 76.06 195 LYS A N 1
ATOM 1566 C CA . LYS A 1 195 ? 18.489 -10.265 -5.624 1.00 76.06 195 LYS A CA 1
ATOM 1567 C C . LYS A 1 195 ? 17.306 -11.228 -5.472 1.00 76.06 195 LYS A C 1
ATOM 1569 O O . LYS A 1 195 ? 16.344 -11.133 -6.228 1.00 76.06 195 LYS A O 1
ATOM 1574 N N . ASN A 1 196 ? 17.374 -12.126 -4.488 1.00 83.69 196 ASN A N 1
ATOM 1575 C CA . ASN A 1 196 ? 16.375 -13.163 -4.252 1.00 83.69 196 ASN A CA 1
ATOM 1576 C C . ASN A 1 196 ? 15.641 -12.902 -2.933 1.00 83.69 196 ASN A C 1
ATOM 1578 O O . ASN A 1 196 ? 16.256 -12.527 -1.931 1.00 83.69 196 ASN A O 1
ATOM 1582 N N . THR A 1 197 ? 14.333 -13.169 -2.907 1.00 81.94 197 THR A N 1
ATOM 1583 C CA . THR A 1 197 ? 13.505 -13.023 -1.698 1.00 81.94 197 THR A CA 1
ATOM 1584 C C . THR A 1 197 ? 13.993 -13.913 -0.554 1.00 81.94 197 THR A C 1
ATOM 1586 O O . THR A 1 197 ? 14.003 -13.465 0.587 1.00 81.94 197 THR A O 1
ATOM 1589 N N . SER A 1 198 ? 14.467 -15.128 -0.848 1.00 87.19 198 SER A N 1
ATOM 1590 C CA . SER A 1 198 ? 15.020 -16.047 0.156 1.00 87.19 198 SER A CA 1
ATOM 1591 C C . SER A 1 198 ? 16.273 -15.489 0.835 1.00 87.19 198 SER A C 1
ATOM 1593 O O . SER A 1 198 ? 16.369 -15.509 2.057 1.00 87.19 198 SER A O 1
ATOM 1595 N N . SER A 1 199 ? 17.204 -14.920 0.066 1.00 86.44 199 SER A N 1
ATOM 1596 C CA . SER A 1 199 ? 18.415 -14.293 0.610 1.00 86.44 199 SER A CA 1
ATOM 1597 C C . SER A 1 199 ? 18.095 -13.051 1.441 1.00 86.44 199 SER A C 1
ATOM 1599 O O . SER A 1 199 ? 18.724 -12.822 2.471 1.00 86.44 199 SER A O 1
ATOM 1601 N N . PHE A 1 200 ? 17.103 -12.260 1.020 1.00 86.81 200 PHE A N 1
ATOM 1602 C CA . PHE A 1 200 ? 16.629 -11.126 1.810 1.00 86.81 200 PHE A CA 1
ATOM 1603 C C . PHE A 1 200 ? 16.014 -11.585 3.136 1.00 86.81 200 PHE A C 1
ATOM 1605 O O . PHE A 1 200 ? 16.369 -11.054 4.184 1.00 86.81 200 PHE A O 1
ATOM 1612 N N . LEU A 1 201 ? 15.138 -12.595 3.093 1.00 88.69 201 LEU A N 1
ATOM 1613 C CA . LEU A 1 201 ? 14.506 -13.163 4.280 1.00 88.69 201 LEU A CA 1
ATOM 1614 C C . LEU A 1 201 ? 15.553 -13.696 5.264 1.00 88.69 201 LEU A C 1
ATOM 1616 O O . LEU A 1 201 ? 15.497 -13.348 6.438 1.00 88.69 201 LEU A O 1
ATOM 1620 N N . ALA A 1 202 ? 16.540 -14.454 4.780 1.00 90.50 202 ALA A N 1
ATOM 1621 C CA . ALA A 1 202 ? 17.632 -14.962 5.607 1.00 90.50 202 ALA A CA 1
ATOM 1622 C C . ALA A 1 202 ? 18.428 -13.825 6.270 1.00 90.50 202 ALA A C 1
ATOM 1624 O O . ALA A 1 202 ? 18.701 -13.878 7.465 1.00 90.50 202 ALA A O 1
ATOM 1625 N N . ALA A 1 203 ? 18.753 -12.759 5.529 1.00 88.88 203 ALA A N 1
ATOM 1626 C CA . ALA A 1 203 ? 19.455 -11.601 6.085 1.00 88.88 203 ALA A CA 1
ATOM 1627 C C . ALA A 1 203 ? 18.642 -10.891 7.182 1.00 88.88 203 ALA A C 1
ATOM 1629 O O . ALA A 1 203 ? 19.198 -10.503 8.209 1.00 88.88 203 ALA A O 1
ATOM 1630 N N . VAL A 1 204 ? 17.326 -10.747 6.985 1.00 89.69 204 VAL A N 1
ATOM 1631 C CA . VAL A 1 204 ? 16.415 -10.186 7.994 1.00 89.69 204 VAL A CA 1
ATOM 1632 C C . VAL A 1 204 ? 16.361 -11.088 9.228 1.00 89.69 204 VAL A C 1
ATOM 1634 O O . VAL A 1 204 ? 16.547 -10.594 10.333 1.00 89.69 204 VAL A O 1
ATOM 1637 N N . GLN A 1 205 ? 16.184 -12.400 9.051 1.00 91.56 205 GLN A N 1
ATOM 1638 C CA . GLN A 1 205 ? 16.125 -13.376 10.146 1.00 91.56 205 GLN A CA 1
ATOM 1639 C C . GLN A 1 205 ? 17.411 -13.392 10.979 1.00 91.56 205 GLN A C 1
ATOM 1641 O O . GLN A 1 205 ? 17.344 -13.290 12.202 1.00 91.56 205 GLN A O 1
ATOM 1646 N N . ILE A 1 206 ? 18.578 -13.445 10.326 1.00 90.12 206 ILE A N 1
ATOM 1647 C CA . ILE A 1 206 ? 19.886 -13.375 10.995 1.00 90.12 206 ILE A CA 1
ATOM 1648 C C . ILE A 1 206 ? 19.989 -12.095 11.822 1.00 90.12 206 ILE A C 1
ATOM 1650 O O . ILE A 1 206 ? 20.477 -12.117 12.949 1.00 90.12 206 ILE A O 1
ATOM 1654 N N . ARG A 1 207 ? 19.511 -10.969 11.285 1.00 87.75 207 ARG A N 1
ATOM 1655 C CA . ARG A 1 207 ? 19.569 -9.703 12.008 1.00 87.75 207 ARG A CA 1
ATOM 1656 C C . ARG A 1 207 ? 18.588 -9.654 13.178 1.00 87.75 207 ARG A C 1
ATOM 1658 O O . ARG A 1 207 ? 18.957 -9.112 14.210 1.00 87.75 207 ARG A O 1
ATOM 1665 N N . CYS A 1 208 ? 17.394 -10.224 13.042 1.00 88.19 208 CYS A N 1
ATOM 1666 C CA . CYS A 1 208 ? 16.421 -10.313 14.130 1.00 88.19 208 CYS A CA 1
ATOM 1667 C C . CYS A 1 208 ? 16.929 -11.137 15.321 1.00 88.19 208 CYS A C 1
ATOM 1669 O O . CYS A 1 208 ? 16.546 -10.837 16.441 1.00 88.19 208 CYS A O 1
ATOM 1671 N N . ILE A 1 209 ? 17.809 -12.121 15.102 1.00 89.19 209 ILE A N 1
ATOM 1672 C CA . ILE A 1 209 ? 18.472 -12.867 16.191 1.00 89.19 209 ILE A CA 1
ATOM 1673 C C . ILE A 1 209 ? 19.427 -11.969 17.000 1.00 89.19 209 ILE A C 1
ATOM 1675 O O . ILE A 1 209 ? 19.713 -12.255 18.156 1.00 89.19 209 ILE A O 1
ATOM 1679 N N . ALA A 1 210 ? 19.929 -10.889 16.400 1.00 79.75 210 ALA A N 1
ATOM 1680 C CA . ALA A 1 210 ? 20.891 -9.972 17.007 1.00 79.75 210 ALA A CA 1
ATOM 1681 C C . ALA A 1 210 ? 20.256 -8.665 17.536 1.00 79.75 210 ALA A C 1
ATOM 1683 O O . ALA A 1 210 ? 20.990 -7.695 17.751 1.00 79.75 210 ALA A O 1
ATOM 1684 N N . LEU A 1 211 ? 18.922 -8.616 17.658 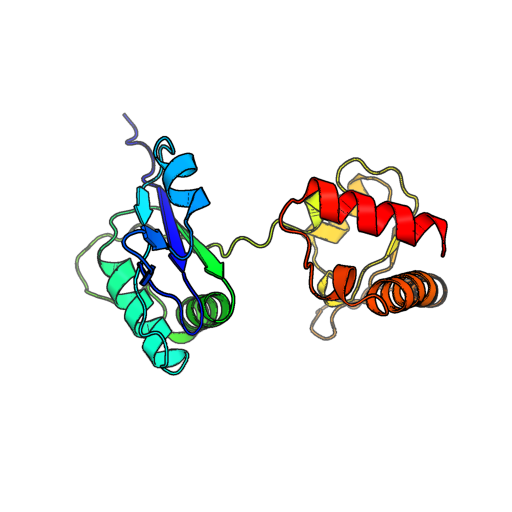1.00 76.88 211 LEU A N 1
ATOM 1685 C CA . LEU A 1 211 ? 18.151 -7.526 18.275 1.00 76.88 211 LEU A CA 1
ATOM 1686 C C . LEU A 1 211 ? 17.885 -7.830 19.750 1.00 76.88 211 LEU A C 1
ATOM 1688 O O . LEU A 1 211 ? 17.985 -6.872 20.544 1.00 76.88 211 LEU A O 1
#

pLDDT: mean 74.58, std 18.51, range [28.89, 94.94]

Foldseek 3Di:
DDDPFAEEEEEFEAAQQDCWDQDVNDTDGPPVVCCVVCPPPPHHYYYDDFDRHDDLQSRLVSVLVVVVPDDGLAYEYAYDDSSVVSLVCNVPPVPSPDDDPDDPHRDHDYHHDPPLCLVVCPPPQDQADADEQVNPDPVNCVSCVVNNHHYAYAHDPPDPDGDDHDPVVNVCVVVVVVLVVQQCVDVCQVVVVDPDPVVNVVSSVVSSVVD

Sequence (211 aa):
MNTPDKEAIVFVHGLLGFSAYSILGKEIQYFRSLHAHLQNDPRQIFFPTLPPNSVIEVRAQALANFLARICADRIDLIAHSMGGLDSRYLIHHLDPMQCTPGAQFNHARYTASWLPAGHLFAGMDAHYLLADRSYDSNAIIEQAEKQGMKVVIPPKENRKIQRSYDKELYKLRHLVENAFLHLKQWRGIATRHAKNTSSFLAAVQIRCIAL